Protein AF-L9YYB8-F1 (afdb_monomer_lite)

InterPro domains:
  IPR058289 Protein of unknown function DUF7983 [PF25943] (2-192)

Sequence (193 aa):
PDGLDVYSDALLLIDALERHDVTDLPELETATLVNLYTLLSDVQRDANDFRQEVADVLLSRLHHDRPVAGQYGSVQRTSRRNRSLKDDEEVLSMLEAEGIDRERVMSVDRQKVDEALEVTTLTESDVYEINESEYVRKAEVDDDVKESRLQGLKDRLAASEETEAEELQQEIEALEERIDDLTSFRAGTEVQY

Organism: NCBI:txid1227495

Foldseek 3Di:
DVPQQLVVLVVVLVVLPVVDDPVDVVVDDPVSVVSNVVSVVSNVVSVVVVVVVVWVVVVVVADDQDWDDDQFATKGKDKDKDKDWDDPVQLLVVLVVQPRDVVQCVDVDVVSSVVSVVVGPDDSVSTIDIDMDMTMDGDTGDVVSVVVVVVVVVVVVVVVVVVVVVVVVVVVVVVVVVVCVVVVVVVVPPDDD

pLDDT: mean 87.06, std 11.53, range [42.53, 98.25]

Radius of gyration: 33.61 Å; chains: 1; bounding box: 57×40×117 Å

Secondary structure (DSSP, 8-state):
-TT-HHHHHHHHHHHHHHHS-TT-GGGS-HHHHHHHHHHHHHHHHHHHHHHHHHHHHHHHH--SSS-EEETTEEEEEEEEEEEEE--HHHHHHHHHHTT--GGGGSS--HHHHHHHHTTSS--HHHHEEEEEEEEEEEEEE-HHHHHHHHHHHHHHHHHHHHHHHHHHHHHHHHHHHHHHHHHHHHHTT----

Structure (mmCIF, N/CA/C/O backbone):
data_AF-L9YYB8-F1
#
_entry.id   AF-L9YYB8-F1
#
loop_
_atom_site.group_PDB
_atom_site.id
_atom_site.type_symbol
_atom_site.label_atom_id
_atom_site.label_alt_id
_atom_site.label_comp_id
_atom_site.label_asym_id
_atom_site.label_entity_id
_atom_site.label_seq_id
_atom_site.pdbx_PDB_ins_code
_atom_site.Cartn_x
_atom_site.Cartn_y
_atom_site.Cartn_z
_atom_site.occupancy
_atom_site.B_iso_or_equiv
_atom_site.auth_seq_id
_atom_site.auth_comp_id
_atom_site.auth_asym_id
_atom_site.auth_atom_id
_atom_site.pdbx_PDB_model_num
ATOM 1 N N . PRO A 1 1 ? -7.810 -4.745 -17.541 1.00 62.41 1 PRO A N 1
ATOM 2 C CA . PRO A 1 1 ? -7.059 -4.021 -16.488 1.00 62.41 1 PRO A CA 1
ATOM 3 C C . PRO A 1 1 ? -6.944 -2.518 -16.770 1.00 62.41 1 PRO A C 1
ATOM 5 O O . PRO A 1 1 ? -6.865 -1.764 -15.820 1.00 62.41 1 PRO A O 1
ATOM 8 N N . ASP A 1 2 ? -7.038 -2.097 -18.034 1.00 62.00 2 ASP A N 1
ATOM 9 C CA . ASP A 1 2 ? -6.860 -0.711 -18.514 1.00 62.00 2 ASP A CA 1
ATOM 10 C C . ASP A 1 2 ? -7.814 0.347 -17.922 1.00 62.00 2 ASP A C 1
ATOM 12 O O . ASP A 1 2 ? -7.665 1.530 -18.198 1.00 62.00 2 ASP A O 1
ATOM 16 N N . GLY A 1 3 ? -8.807 -0.063 -17.127 1.00 80.06 3 GLY A N 1
ATOM 17 C CA . GLY A 1 3 ? -9.691 0.839 -16.380 1.00 80.06 3 GLY A CA 1
ATOM 18 C C . GLY A 1 3 ? -9.403 0.894 -14.878 1.00 80.06 3 GLY A C 1
ATOM 19 O O . GLY A 1 3 ? -10.246 1.380 -14.136 1.00 80.06 3 GLY A O 1
ATOM 20 N N . LEU A 1 4 ? -8.291 0.310 -14.423 1.00 90.62 4 LEU A N 1
ATOM 21 C CA . LEU A 1 4 ? -7.864 0.323 -13.029 1.00 90.62 4 LEU A CA 1
ATOM 22 C C . LEU A 1 4 ? -6.645 1.239 -12.905 1.00 90.62 4 LEU A C 1
ATOM 24 O O . LEU A 1 4 ? -5.581 0.897 -13.418 1.00 90.62 4 LEU A O 1
ATOM 28 N N . ASP A 1 5 ? -6.794 2.358 -12.204 1.00 92.69 5 ASP A N 1
ATOM 29 C CA . ASP A 1 5 ? -5.771 3.412 -12.154 1.00 92.69 5 ASP A CA 1
ATOM 30 C C . ASP A 1 5 ? -4.423 2.885 -11.619 1.00 92.69 5 ASP A C 1
ATOM 32 O O . ASP A 1 5 ? -3.398 3.021 -12.288 1.00 92.69 5 ASP A O 1
ATOM 36 N N . VAL A 1 6 ? -4.441 2.072 -10.547 1.00 95.94 6 VAL A N 1
ATOM 37 C CA . VAL A 1 6 ? -3.224 1.426 -10.008 1.00 95.94 6 VAL A CA 1
ATOM 38 C C . VAL A 1 6 ? -2.482 0.555 -11.031 1.00 95.94 6 VAL A C 1
ATOM 40 O O . VAL A 1 6 ? -1.272 0.379 -10.918 1.00 95.94 6 VAL A O 1
ATOM 43 N N . TYR A 1 7 ? -3.167 -0.015 -12.029 1.00 95.75 7 TYR A N 1
ATOM 44 C CA . TYR A 1 7 ? -2.497 -0.789 -13.077 1.00 95.75 7 TYR A CA 1
ATOM 45 C C . TYR A 1 7 ? -1.718 0.125 -14.025 1.00 95.75 7 TYR A C 1
ATOM 47 O O . TYR A 1 7 ? -0.541 -0.124 -14.280 1.00 95.75 7 TYR A O 1
ATOM 55 N N . SER A 1 8 ? -2.365 1.180 -14.517 1.00 95.50 8 SER A N 1
ATOM 56 C CA . SER A 1 8 ? -1.759 2.152 -15.429 1.00 95.50 8 SER A CA 1
ATOM 57 C C . SER A 1 8 ? -0.582 2.875 -14.772 1.00 95.50 8 SER A C 1
ATOM 59 O O . SER A 1 8 ? 0.502 2.940 -15.353 1.00 95.50 8 SER A O 1
ATOM 61 N N . ASP A 1 9 ? -0.753 3.326 -13.532 1.00 96.06 9 ASP A N 1
ATOM 62 C CA . ASP A 1 9 ? 0.287 4.066 -12.815 1.00 96.06 9 ASP A CA 1
ATOM 63 C C . ASP A 1 9 ? 1.458 3.170 -12.410 1.00 96.06 9 ASP A C 1
ATOM 65 O O . ASP A 1 9 ? 2.613 3.594 -12.459 1.00 96.06 9 ASP A O 1
ATOM 69 N N . ALA A 1 10 ? 1.200 1.895 -12.090 1.00 96.62 10 ALA A N 1
ATOM 70 C CA . ALA A 1 10 ? 2.271 0.935 -11.846 1.00 96.62 10 ALA A CA 1
ATOM 71 C C . ALA A 1 10 ? 3.113 0.686 -13.105 1.00 96.62 10 ALA A C 1
ATOM 73 O O . ALA A 1 10 ? 4.332 0.572 -12.991 1.00 96.62 10 ALA A O 1
ATOM 74 N N . LEU A 1 11 ? 2.499 0.627 -14.293 1.00 95.56 11 LEU A N 1
ATOM 75 C CA . LEU A 1 11 ? 3.240 0.498 -15.552 1.00 95.56 11 LEU A CA 1
ATOM 76 C C . LEU A 1 11 ? 4.118 1.724 -15.817 1.00 95.56 11 LEU A C 1
ATOM 78 O O . LEU A 1 11 ? 5.287 1.560 -16.149 1.00 95.56 11 LEU A O 1
ATOM 82 N N . LEU A 1 12 ? 3.590 2.935 -15.613 1.00 95.62 12 LEU A N 1
ATOM 83 C CA . LEU A 1 12 ? 4.367 4.172 -15.750 1.00 95.62 12 LEU A CA 1
ATOM 84 C C . LEU A 1 12 ? 5.521 4.243 -14.743 1.00 95.62 12 LEU A C 1
ATOM 86 O O . LEU A 1 12 ? 6.614 4.693 -15.084 1.00 95.62 12 LEU A O 1
ATOM 90 N N . LEU A 1 13 ? 5.304 3.777 -13.510 1.00 96.88 13 LEU A N 1
ATOM 91 C CA . LEU A 1 13 ? 6.361 3.698 -12.508 1.00 96.88 13 LEU A CA 1
ATOM 92 C C . LEU A 1 13 ? 7.446 2.694 -12.911 1.00 96.88 13 LEU A C 1
ATOM 94 O O . LEU A 1 13 ? 8.621 3.036 -12.835 1.00 96.88 13 LEU A O 1
ATOM 98 N N . ILE A 1 14 ? 7.080 1.484 -13.345 1.00 94.81 14 ILE A N 1
ATOM 99 C CA . ILE A 1 14 ? 8.042 0.473 -13.823 1.00 94.81 14 ILE A CA 1
ATOM 100 C C . ILE A 1 14 ? 8.889 1.053 -14.961 1.00 94.81 14 ILE A C 1
ATOM 102 O O . ILE A 1 14 ? 10.113 1.039 -14.889 1.00 94.81 14 ILE A O 1
ATOM 106 N N . ASP A 1 15 ? 8.231 1.661 -15.941 1.00 94.94 15 ASP A N 1
ATOM 107 C CA . ASP A 1 15 ? 8.849 2.305 -17.097 1.00 94.94 15 ASP A CA 1
ATOM 108 C C . ASP A 1 15 ? 9.800 3.460 -16.707 1.00 94.94 15 ASP A C 1
ATOM 110 O O . ASP A 1 15 ? 10.858 3.654 -17.310 1.00 94.94 15 ASP A O 1
ATOM 114 N N . ALA A 1 16 ? 9.478 4.227 -15.662 1.00 94.31 16 ALA A N 1
ATOM 115 C CA . ALA A 1 16 ? 10.380 5.242 -15.117 1.00 94.31 16 ALA A CA 1
ATOM 116 C C . ALA A 1 16 ? 11.583 4.627 -14.375 1.00 94.31 16 ALA A C 1
ATOM 118 O O . ALA A 1 16 ? 12.700 5.133 -14.495 1.00 94.31 16 ALA A O 1
ATOM 119 N N . LEU A 1 17 ? 11.372 3.540 -13.627 1.00 94.69 17 LEU A N 1
ATOM 120 C CA . LEU A 1 17 ? 12.422 2.831 -12.886 1.00 94.69 17 LEU A CA 1
ATOM 121 C C . LEU A 1 17 ? 13.411 2.110 -13.814 1.00 94.69 17 LEU A C 1
ATOM 123 O O . LEU A 1 17 ? 14.579 1.987 -13.467 1.00 94.69 17 LEU A O 1
ATOM 127 N N . GLU A 1 18 ? 12.976 1.664 -14.991 1.00 90.94 18 GLU A N 1
ATOM 128 C CA . GLU A 1 18 ? 13.848 1.025 -15.987 1.00 90.94 18 GLU A CA 1
ATOM 129 C C . GLU A 1 18 ? 14.759 2.024 -16.717 1.00 90.94 18 GLU A C 1
ATOM 131 O O . GLU A 1 18 ? 15.849 1.665 -17.162 1.00 90.94 18 GLU A O 1
ATOM 136 N N . ARG A 1 19 ? 14.351 3.296 -16.823 1.00 91.19 19 ARG A N 1
ATOM 137 C CA . ARG A 1 19 ? 15.128 4.340 -17.519 1.00 91.19 19 ARG A CA 1
ATOM 138 C C . ARG A 1 19 ? 16.134 5.078 -16.645 1.00 91.19 19 ARG A C 1
ATOM 140 O O . ARG A 1 19 ? 16.965 5.818 -17.177 1.00 91.19 19 ARG A O 1
ATOM 147 N N . HIS A 1 20 ? 16.048 4.931 -15.329 1.00 89.44 20 HIS A N 1
ATOM 148 C CA . HIS A 1 20 ? 16.858 5.692 -14.387 1.00 89.44 20 HIS A CA 1
ATOM 149 C C . HIS A 1 20 ? 17.531 4.764 -13.383 1.00 89.44 20 HIS A C 1
ATOM 151 O O . HIS A 1 20 ? 16.881 3.906 -12.793 1.00 89.44 20 HIS A O 1
ATOM 157 N N . ASP A 1 21 ? 18.825 4.973 -13.134 1.00 85.94 21 ASP A N 1
ATOM 158 C CA . ASP A 1 21 ? 19.504 4.280 -12.042 1.00 85.94 21 ASP A CA 1
ATOM 159 C C . ASP A 1 21 ? 19.061 4.875 -10.700 1.00 85.94 21 ASP A C 1
ATOM 161 O O . ASP A 1 21 ? 19.572 5.886 -10.224 1.00 85.94 21 ASP A O 1
ATOM 165 N N . VAL A 1 22 ? 18.054 4.252 -10.098 1.00 89.44 22 VAL A N 1
ATOM 166 C CA . VAL A 1 22 ? 17.489 4.670 -8.811 1.00 89.44 22 VAL A CA 1
ATOM 167 C C . VAL A 1 22 ? 18.264 4.137 -7.606 1.00 89.44 22 VAL A C 1
ATOM 169 O O . VAL A 1 22 ? 17.824 4.324 -6.469 1.00 89.44 22 VAL A O 1
ATOM 172 N N . THR A 1 23 ? 19.401 3.465 -7.822 1.00 88.88 23 THR A N 1
ATOM 173 C CA . THR A 1 23 ? 20.234 2.964 -6.721 1.00 88.88 23 THR A CA 1
ATOM 174 C C . THR A 1 23 ? 21.048 4.070 -6.039 1.00 88.88 23 THR A C 1
ATOM 176 O O . THR A 1 23 ? 21.413 3.899 -4.874 1.00 88.88 23 THR A O 1
ATOM 179 N N . ASP A 1 24 ? 21.222 5.231 -6.690 1.00 90.38 24 ASP A N 1
ATOM 180 C CA . ASP A 1 24 ? 21.866 6.432 -6.136 1.00 90.38 24 ASP A CA 1
ATOM 181 C C . ASP A 1 24 ? 21.016 7.706 -6.352 1.00 90.38 24 ASP A C 1
ATOM 183 O O . ASP A 1 24 ? 21.257 8.532 -7.233 1.00 90.38 24 ASP A O 1
ATOM 187 N N . LEU A 1 25 ? 19.963 7.871 -5.537 1.00 93.44 25 LEU A N 1
ATOM 188 C CA . LEU A 1 25 ? 19.018 8.998 -5.648 1.00 93.44 25 LEU A CA 1
ATOM 189 C C . LEU A 1 25 ? 19.670 10.400 -5.614 1.00 93.44 25 LEU A C 1
ATOM 191 O O . LEU A 1 25 ? 19.201 11.266 -6.353 1.00 93.44 25 LEU A O 1
ATOM 195 N N . PRO A 1 26 ? 20.695 10.681 -4.780 1.00 94.38 26 PRO A N 1
ATOM 196 C CA . PRO A 1 26 ? 21.388 11.972 -4.780 1.00 94.38 26 PRO A CA 1
ATOM 197 C C . PRO A 1 26 ? 22.007 12.401 -6.116 1.00 94.38 26 PRO A C 1
ATOM 199 O O . PRO A 1 26 ? 22.175 13.604 -6.322 1.00 94.38 26 PRO A O 1
ATOM 202 N N . GLU A 1 27 ? 22.366 11.461 -6.994 1.00 94.25 27 GLU A N 1
ATOM 203 C CA . GLU A 1 27 ? 22.964 11.766 -8.301 1.00 94.25 27 GLU A CA 1
ATOM 204 C C . GLU A 1 27 ? 21.918 12.094 -9.378 1.00 94.25 27 GLU A C 1
ATOM 206 O O . GLU A 1 27 ? 22.256 12.632 -10.435 1.00 94.25 27 GLU A O 1
A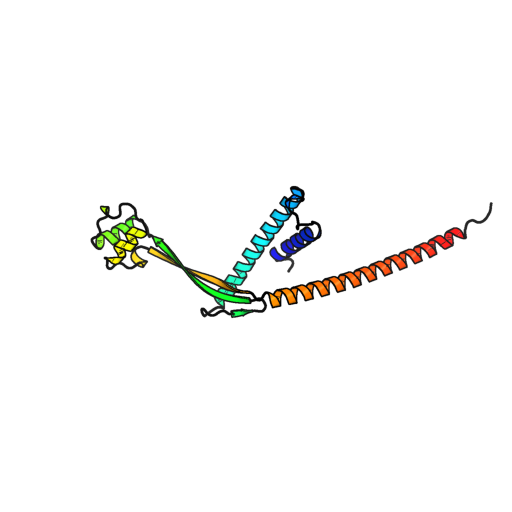TOM 211 N N . LEU A 1 28 ? 20.637 11.823 -9.111 1.00 95.62 28 LEU A N 1
ATOM 212 C CA . LEU A 1 28 ? 19.554 12.092 -10.049 1.00 95.62 28 LEU A CA 1
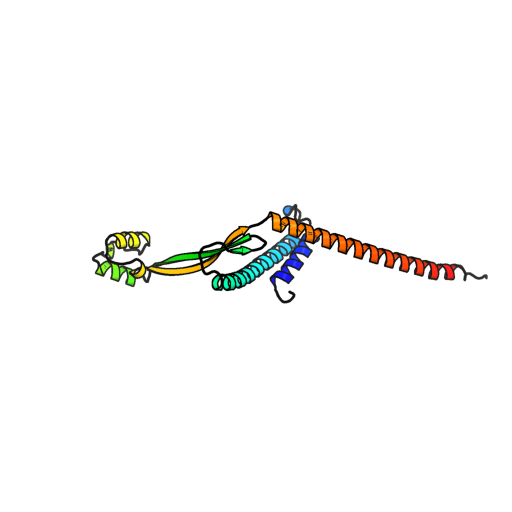ATOM 213 C C . LEU A 1 28 ? 19.222 13.584 -10.135 1.00 95.62 28 LEU A C 1
ATOM 215 O O . LEU A 1 28 ? 19.203 14.321 -9.147 1.00 95.62 28 LEU A O 1
ATOM 219 N N . GLU A 1 29 ? 18.864 14.025 -11.340 1.00 95.88 29 GLU A N 1
ATOM 220 C CA . GLU A 1 29 ? 18.351 15.374 -11.551 1.00 95.88 29 GLU A CA 1
ATOM 221 C C . GLU A 1 29 ? 17.047 15.598 -10.772 1.00 95.88 29 GLU A C 1
ATOM 223 O O . GLU A 1 29 ? 16.181 14.723 -10.691 1.00 95.88 29 GLU A O 1
ATOM 228 N N . THR A 1 30 ? 16.847 16.819 -10.265 1.00 97.44 30 THR A N 1
ATOM 229 C CA . THR A 1 30 ? 15.622 17.190 -9.539 1.00 97.44 30 THR A CA 1
ATOM 230 C C . THR A 1 30 ? 14.354 16.888 -10.338 1.00 97.44 30 THR A C 1
ATOM 232 O O . THR A 1 30 ? 13.358 16.472 -9.756 1.00 97.44 30 THR A O 1
ATOM 235 N N . ALA A 1 31 ? 14.374 17.070 -11.663 1.00 96.62 31 ALA A N 1
ATOM 236 C CA . ALA A 1 31 ? 13.233 16.751 -12.521 1.00 96.62 31 ALA A CA 1
ATOM 237 C C . ALA A 1 31 ? 12.884 15.253 -12.474 1.00 96.62 31 ALA A C 1
ATOM 239 O O . ALA A 1 31 ? 11.716 14.899 -12.327 1.00 96.62 31 ALA A O 1
ATOM 240 N N . THR A 1 32 ? 13.894 14.381 -12.510 1.00 96.25 32 THR A N 1
ATOM 241 C CA . THR A 1 32 ? 13.728 12.931 -12.359 1.00 96.25 32 THR A CA 1
ATOM 242 C C . THR A 1 32 ? 13.167 12.579 -10.986 1.00 96.25 32 THR A C 1
ATOM 244 O O . THR A 1 32 ? 12.211 11.815 -10.893 1.00 96.25 32 THR A O 1
ATOM 247 N N . LEU A 1 33 ? 13.695 13.185 -9.918 1.00 96.88 33 LEU A N 1
ATOM 248 C CA . LEU A 1 33 ? 13.196 12.967 -8.556 1.00 96.88 33 LEU A CA 1
ATOM 249 C C . LEU A 1 33 ? 11.734 13.402 -8.389 1.00 96.88 33 LEU A C 1
ATOM 251 O O . LEU A 1 33 ? 10.964 12.705 -7.733 1.00 96.88 33 LEU A O 1
ATOM 255 N N . VAL A 1 34 ? 11.338 14.524 -8.998 1.00 97.62 34 VAL A N 1
ATOM 256 C CA . VAL A 1 34 ? 9.941 14.987 -9.009 1.00 97.62 34 VAL A CA 1
ATOM 257 C C . VAL A 1 34 ? 9.046 13.976 -9.722 1.00 97.62 34 VAL A C 1
ATOM 259 O O . VAL A 1 34 ? 8.023 13.591 -9.164 1.00 97.62 34 VAL A O 1
ATOM 262 N N . ASN A 1 35 ? 9.450 13.497 -10.902 1.00 96.44 35 ASN A N 1
ATOM 263 C CA . ASN A 1 35 ? 8.681 12.503 -11.653 1.00 96.44 35 ASN A CA 1
ATOM 264 C C . ASN A 1 35 ? 8.506 11.203 -10.856 1.00 96.44 35 ASN A C 1
ATOM 266 O O . ASN A 1 35 ? 7.388 10.709 -10.723 1.00 96.44 35 ASN A O 1
ATOM 270 N N . LEU A 1 36 ? 9.594 10.682 -10.278 1.00 96.88 36 LEU A N 1
ATOM 271 C CA . LEU A 1 36 ? 9.556 9.478 -9.445 1.00 96.88 36 LEU A CA 1
ATOM 272 C C . LEU A 1 36 ? 8.649 9.672 -8.228 1.00 96.88 36 LEU A C 1
ATOM 274 O O . LEU A 1 36 ? 7.840 8.801 -7.926 1.00 96.88 36 LEU A O 1
ATOM 278 N N . TYR A 1 37 ? 8.746 10.815 -7.545 1.00 96.62 37 TYR A N 1
ATOM 279 C CA . TYR A 1 37 ? 7.899 11.118 -6.394 1.00 96.62 37 TYR A CA 1
ATOM 280 C C . TYR A 1 37 ? 6.411 11.146 -6.761 1.00 96.62 37 TYR A C 1
ATOM 282 O O . TYR A 1 37 ? 5.601 10.554 -6.049 1.00 96.62 37 TYR A O 1
ATOM 290 N N . THR A 1 38 ? 6.053 11.802 -7.868 1.00 97.81 38 THR A N 1
ATOM 291 C CA . THR A 1 38 ? 4.668 11.862 -8.348 1.00 97.81 38 THR A CA 1
ATOM 292 C C . THR A 1 38 ? 4.130 10.466 -8.649 1.00 97.81 38 THR A C 1
ATOM 294 O O . THR A 1 38 ? 3.124 10.077 -8.064 1.00 97.81 38 THR A O 1
ATOM 297 N N . LEU A 1 39 ? 4.849 9.669 -9.447 1.00 97.62 39 LEU A N 1
ATOM 298 C CA . LEU A 1 39 ? 4.420 8.311 -9.804 1.00 97.62 39 LEU A CA 1
ATOM 299 C C . LEU A 1 39 ? 4.311 7.390 -8.579 1.00 97.62 39 LEU A C 1
ATOM 301 O O . LEU A 1 39 ? 3.365 6.618 -8.460 1.00 97.62 39 LEU A O 1
ATOM 305 N N . LEU A 1 40 ? 5.248 7.485 -7.629 1.00 97.12 40 LEU A N 1
ATOM 306 C CA . LEU A 1 40 ? 5.178 6.733 -6.372 1.00 97.12 40 LEU A CA 1
ATOM 307 C C . LEU A 1 40 ? 3.962 7.131 -5.528 1.00 97.12 40 LEU A C 1
ATOM 309 O O . LEU A 1 40 ? 3.345 6.267 -4.903 1.00 97.12 40 LEU A O 1
ATOM 313 N N . SER A 1 41 ? 3.634 8.424 -5.489 1.00 97.38 41 SER A N 1
ATOM 314 C CA . SER A 1 41 ? 2.469 8.942 -4.771 1.00 97.38 41 SER A CA 1
ATOM 315 C C . SER A 1 41 ? 1.166 8.434 -5.388 1.00 97.38 41 SER A C 1
ATOM 317 O O . SER A 1 41 ? 0.284 7.997 -4.647 1.00 97.38 41 SER A O 1
ATOM 319 N N . ASP A 1 42 ? 1.058 8.452 -6.715 1.00 97.44 42 ASP A N 1
ATOM 320 C CA . ASP A 1 42 ? -0.135 7.997 -7.433 1.00 97.44 42 ASP A CA 1
ATOM 321 C C . ASP A 1 42 ? -0.331 6.483 -7.258 1.00 97.44 42 ASP A C 1
ATOM 323 O O . ASP A 1 42 ? -1.356 6.047 -6.731 1.00 97.44 42 ASP A O 1
ATOM 327 N N . VAL A 1 43 ? 0.719 5.678 -7.485 1.00 98.25 43 VAL A N 1
ATOM 328 C CA . VAL A 1 43 ? 0.685 4.227 -7.220 1.00 98.25 43 VAL A CA 1
ATOM 329 C C . VAL A 1 43 ? 0.330 3.927 -5.763 1.00 98.25 43 VAL A C 1
ATOM 331 O O . VAL A 1 43 ? -0.455 3.016 -5.498 1.00 98.25 43 VAL A O 1
ATOM 334 N N . GLN A 1 44 ? 0.888 4.665 -4.795 1.00 97.38 44 GLN A N 1
ATOM 335 C CA . GLN A 1 44 ? 0.560 4.469 -3.380 1.00 97.38 44 GLN A CA 1
ATOM 336 C C . GLN A 1 44 ? -0.922 4.727 -3.108 1.00 97.38 44 GLN A C 1
ATOM 338 O O . GLN A 1 44 ? -1.559 3.937 -2.401 1.00 97.38 44 GLN A O 1
ATOM 343 N N . ARG A 1 45 ? -1.448 5.843 -3.616 1.00 97.06 45 ARG A N 1
ATOM 344 C CA . ARG A 1 45 ? -2.836 6.243 -3.417 1.00 97.06 45 ARG A CA 1
ATOM 345 C C . ARG A 1 45 ? -3.781 5.224 -4.038 1.00 97.06 45 ARG A C 1
ATOM 347 O O . ARG A 1 45 ? -4.621 4.681 -3.325 1.00 97.06 45 ARG A O 1
ATOM 354 N N . ASP A 1 46 ? -3.579 4.888 -5.301 1.00 96.38 46 ASP A N 1
ATOM 355 C CA . ASP A 1 46 ? -4.505 4.040 -6.044 1.00 96.38 46 ASP A CA 1
ATOM 356 C C . ASP A 1 46 ? -4.429 2.583 -5.585 1.00 96.38 46 ASP A C 1
ATOM 358 O O . ASP A 1 46 ? -5.450 1.901 -5.464 1.00 96.38 46 ASP A O 1
ATOM 362 N N . ALA A 1 47 ? -3.236 2.105 -5.211 1.00 96.69 47 ALA A N 1
ATOM 363 C CA . ALA A 1 47 ? -3.100 0.813 -4.547 1.00 96.69 47 ALA A CA 1
ATOM 364 C C . ALA A 1 47 ? -3.824 0.797 -3.199 1.00 96.69 47 ALA A C 1
ATOM 366 O O . ALA A 1 47 ? -4.415 -0.220 -2.832 1.00 96.69 47 ALA A O 1
ATOM 367 N N . ASN A 1 48 ? -3.782 1.893 -2.438 1.00 95.69 48 ASN A N 1
ATOM 368 C CA . ASN A 1 48 ? -4.484 1.985 -1.167 1.00 95.69 48 ASN A CA 1
ATOM 369 C C . ASN A 1 48 ? -6.008 2.067 -1.341 1.00 95.69 48 ASN A C 1
ATOM 371 O O . ASN A 1 48 ? -6.726 1.459 -0.545 1.00 95.69 48 ASN A O 1
ATOM 375 N N . ASP A 1 49 ? -6.498 2.774 -2.354 1.00 95.50 49 ASP A N 1
ATOM 376 C CA . ASP A 1 49 ? -7.925 2.875 -2.669 1.00 95.50 49 ASP A CA 1
ATOM 377 C C . ASP A 1 49 ? -8.461 1.508 -3.117 1.00 95.50 49 ASP A C 1
ATOM 379 O O . ASP A 1 49 ? -9.374 0.964 -2.491 1.00 95.50 49 ASP A O 1
ATOM 383 N N . PHE A 1 50 ? -7.785 0.843 -4.059 1.00 96.62 50 PHE A N 1
ATOM 384 C CA . PHE A 1 50 ? -8.162 -0.510 -4.474 1.00 96.62 50 PHE A CA 1
ATOM 385 C C . PHE A 1 50 ? -8.039 -1.540 -3.334 1.00 96.62 50 PHE A C 1
ATOM 387 O O . PHE A 1 50 ? -8.883 -2.424 -3.173 1.00 96.62 50 PHE A O 1
ATOM 394 N N . ARG A 1 51 ? -7.017 -1.421 -2.472 1.00 96.25 51 ARG A N 1
ATOM 395 C CA . ARG A 1 51 ? -6.875 -2.269 -1.275 1.00 96.25 51 ARG A CA 1
ATOM 396 C C . ARG A 1 51 ? -8.052 -2.098 -0.312 1.00 96.25 51 ARG A C 1
ATOM 398 O O . ARG A 1 51 ? -8.422 -3.080 0.333 1.00 96.25 51 ARG A O 1
ATOM 405 N N . GLN A 1 52 ? -8.607 -0.893 -0.174 1.00 95.25 52 GLN A N 1
ATOM 406 C CA . GLN A 1 52 ? -9.787 -0.648 0.661 1.00 95.25 52 GLN A CA 1
ATOM 407 C C . GLN A 1 52 ? -11.026 -1.329 0.078 1.00 95.25 52 GLN A C 1
ATOM 409 O O . GLN A 1 52 ? -11.682 -2.066 0.805 1.00 95.25 52 GLN A O 1
ATOM 414 N N . GLU A 1 53 ? -11.270 -1.218 -1.230 1.00 96.06 53 GLU A N 1
ATOM 415 C CA . GLU A 1 53 ? -12.378 -1.931 -1.888 1.00 96.06 53 GLU A CA 1
ATOM 416 C C . GLU A 1 53 ? -12.280 -3.454 -1.689 1.00 96.06 53 GLU A C 1
ATOM 418 O O . GLU A 1 53 ? -13.256 -4.130 -1.349 1.00 96.06 53 GLU A O 1
ATOM 423 N N . VAL A 1 54 ? -11.072 -4.013 -1.836 1.00 96.31 54 VAL A N 1
ATOM 424 C CA . VAL A 1 54 ? -10.812 -5.433 -1.553 1.00 96.31 54 VAL A CA 1
ATOM 425 C C . VAL A 1 54 ? -11.064 -5.758 -0.078 1.00 96.31 54 VAL A C 1
ATOM 427 O O . VAL A 1 54 ? -11.640 -6.807 0.228 1.00 96.31 54 VAL A O 1
ATOM 430 N N . ALA A 1 55 ? -10.647 -4.887 0.845 1.00 94.69 55 ALA A N 1
ATOM 431 C CA . ALA A 1 55 ? -10.866 -5.070 2.277 1.00 94.69 55 ALA A CA 1
ATOM 432 C C . ALA A 1 55 ? -12.359 -5.062 2.635 1.00 94.69 55 ALA A C 1
ATOM 434 O O . ALA A 1 55 ? -12.783 -5.928 3.398 1.00 94.69 55 ALA A O 1
ATOM 435 N N . ASP A 1 56 ? -13.163 -4.180 2.047 1.00 94.38 56 ASP A N 1
ATOM 436 C CA . ASP A 1 56 ? -14.611 -4.120 2.275 1.00 94.38 56 ASP A CA 1
ATOM 437 C C . ASP A 1 56 ? -15.296 -5.425 1.851 1.00 94.38 56 ASP A C 1
ATOM 439 O O . ASP A 1 56 ? -16.093 -6.015 2.591 1.00 94.38 56 ASP A O 1
ATOM 443 N N . VAL A 1 57 ? -14.907 -5.959 0.689 1.00 96.31 57 VAL A N 1
ATOM 444 C CA . VAL A 1 57 ? -15.383 -7.269 0.231 1.00 96.31 57 VAL A CA 1
ATOM 445 C C . VAL A 1 57 ? -14.916 -8.383 1.171 1.00 96.31 57 VAL A C 1
ATOM 447 O O . VAL A 1 57 ? -15.702 -9.275 1.497 1.00 96.31 57 VAL A O 1
ATOM 450 N N . LEU A 1 58 ? -13.667 -8.363 1.640 1.00 94.81 58 LEU A N 1
ATOM 451 C CA . LEU A 1 58 ? -13.160 -9.362 2.584 1.00 94.81 58 LEU A CA 1
ATOM 452 C C . LEU A 1 58 ? -13.880 -9.298 3.935 1.00 94.81 58 LEU A C 1
ATOM 454 O O . LEU A 1 58 ? -14.221 -10.351 4.467 1.00 94.81 58 LEU A O 1
ATOM 458 N N . LEU A 1 59 ? -14.178 -8.111 4.466 1.00 92.12 59 LEU A N 1
ATOM 459 C CA . LEU A 1 59 ? -14.937 -7.947 5.711 1.00 92.12 59 LEU A CA 1
ATOM 460 C C . LEU A 1 59 ? -16.308 -8.622 5.638 1.00 92.12 59 LEU A C 1
ATOM 462 O O . LEU A 1 59 ? -16.716 -9.276 6.597 1.00 92.12 59 LEU A O 1
ATOM 466 N N . SER A 1 60 ? -16.976 -8.551 4.482 1.00 90.00 60 SER A N 1
ATOM 467 C CA . SER A 1 60 ? -18.255 -9.244 4.266 1.00 90.00 60 SER A CA 1
ATOM 468 C C . SER A 1 60 ? -18.139 -10.778 4.260 1.00 90.00 60 SER A C 1
ATOM 470 O O . SER A 1 60 ? -19.125 -11.471 4.511 1.00 90.00 60 SER A O 1
ATOM 472 N N . ARG A 1 61 ? -16.942 -11.321 3.992 1.00 92.50 61 ARG A N 1
ATOM 473 C CA . ARG A 1 61 ? -16.670 -12.766 3.859 1.00 92.50 61 ARG A CA 1
ATOM 474 C C . ARG A 1 61 ? -16.000 -13.381 5.088 1.00 92.50 61 ARG A C 1
ATOM 476 O O . ARG A 1 61 ? -16.100 -14.585 5.312 1.00 92.50 61 ARG A O 1
ATOM 483 N N . LEU A 1 62 ? -15.266 -12.586 5.861 1.00 89.12 62 LEU A N 1
ATOM 484 C CA . LEU A 1 62 ? -14.569 -13.040 7.058 1.00 89.12 62 LEU A CA 1
ATOM 485 C C . LEU A 1 62 ? -15.541 -13.026 8.243 1.00 89.12 62 LEU A C 1
ATOM 487 O O . LEU A 1 62 ? -15.938 -11.969 8.728 1.00 89.12 62 LEU A O 1
ATOM 491 N N . HIS A 1 63 ? -15.923 -14.215 8.711 1.00 78.31 63 HIS A N 1
ATOM 492 C CA . HIS A 1 63 ? -16.920 -14.386 9.780 1.00 78.31 63 HIS A CA 1
ATOM 493 C C . HIS A 1 63 ? -16.326 -14.746 11.152 1.00 78.31 63 HIS A C 1
ATOM 495 O O . HIS A 1 63 ? -17.059 -14.803 12.131 1.00 78.31 63 HIS A O 1
ATOM 501 N N . HIS A 1 64 ? -15.023 -15.031 11.227 1.00 76.62 64 HIS A N 1
ATOM 502 C CA . HIS A 1 64 ? -14.347 -15.463 12.452 1.00 76.62 64 HIS A CA 1
ATOM 503 C C . HIS A 1 64 ? -13.002 -14.742 12.569 1.00 76.62 64 HIS A C 1
ATOM 505 O O . HIS A 1 64 ? -12.379 -14.448 11.548 1.00 76.62 64 HIS A O 1
ATOM 511 N N . ASP A 1 65 ? -12.497 -14.571 13.789 1.00 76.06 65 ASP A N 1
ATOM 512 C CA . ASP A 1 65 ? -11.188 -13.951 14.067 1.00 76.06 65 ASP A CA 1
ATOM 513 C C . ASP A 1 65 ? -9.993 -14.873 13.747 1.00 76.06 65 ASP A C 1
ATOM 515 O O . ASP A 1 65 ? -8.931 -14.786 14.362 1.00 76.06 65 ASP A O 1
ATOM 519 N N . ARG A 1 66 ? -10.160 -15.813 12.808 1.00 83.19 66 ARG A N 1
ATOM 520 C CA . ARG A 1 66 ? -9.091 -16.709 12.352 1.00 83.19 66 ARG A CA 1
ATOM 521 C C . ARG A 1 66 ? -8.506 -16.204 11.030 1.00 83.19 66 ARG A C 1
ATOM 523 O O . ARG A 1 66 ? -9.282 -15.797 10.163 1.00 83.19 66 ARG A O 1
ATOM 530 N N . PRO A 1 67 ? -7.177 -16.284 10.834 1.00 89.69 67 PRO A N 1
ATOM 531 C CA . PRO A 1 67 ? -6.563 -15.988 9.547 1.00 89.69 67 PRO A CA 1
ATOM 532 C C . PRO A 1 67 ? -7.106 -16.873 8.424 1.00 89.69 67 PRO A C 1
ATOM 534 O O . PRO A 1 67 ? -7.248 -18.087 8.580 1.00 89.69 67 PRO A O 1
ATOM 537 N N . VAL A 1 68 ? -7.363 -16.257 7.274 1.00 93.25 68 VAL A N 1
ATOM 538 C CA . VAL A 1 68 ? -7.662 -16.923 6.008 1.00 93.25 68 VAL A CA 1
ATOM 539 C C . VAL A 1 68 ? -6.463 -16.744 5.088 1.00 93.25 68 VAL A C 1
ATOM 541 O O . VAL A 1 68 ? -6.042 -15.619 4.811 1.00 93.25 68 VAL A O 1
ATOM 544 N N . ALA A 1 69 ? -5.902 -17.866 4.645 1.00 92.56 69 ALA A N 1
ATOM 545 C CA . ALA A 1 69 ? -4.743 -17.899 3.767 1.00 92.56 69 ALA A CA 1
ATOM 546 C C . ALA A 1 69 ? -5.139 -17.725 2.293 1.00 92.56 69 ALA A C 1
ATOM 548 O O . ALA A 1 69 ? -6.167 -18.229 1.837 1.00 92.56 69 ALA A O 1
ATOM 549 N N . GLY A 1 70 ? -4.281 -17.035 1.554 1.00 92.81 70 GLY A N 1
ATOM 550 C CA . GLY A 1 70 ? -4.232 -16.993 0.101 1.00 92.81 70 GLY A CA 1
ATOM 551 C C . GLY A 1 70 ? -2.817 -17.305 -0.382 1.00 92.81 70 GLY A C 1
ATOM 552 O O . GLY A 1 70 ? -1.950 -17.683 0.399 1.00 92.81 70 GLY A O 1
ATOM 553 N N . GLN A 1 71 ? -2.573 -17.130 -1.681 1.00 92.62 71 GLN A N 1
ATOM 554 C CA . GLN A 1 71 ? -1.288 -17.485 -2.291 1.00 92.62 71 GLN A CA 1
ATOM 555 C C . GLN A 1 71 ? -0.095 -16.698 -1.718 1.00 92.62 71 GLN A C 1
ATOM 557 O O . GLN A 1 71 ? 0.986 -17.253 -1.601 1.00 92.62 71 GLN A O 1
ATOM 562 N N . TYR A 1 72 ? -0.275 -15.413 -1.399 1.00 94.56 72 TYR A N 1
ATOM 563 C CA . TYR A 1 72 ? 0.828 -14.512 -1.025 1.00 94.56 72 TYR A CA 1
ATOM 564 C C . TYR A 1 72 ? 0.858 -14.154 0.470 1.00 94.56 72 TYR A C 1
ATOM 566 O O . TYR A 1 72 ? 1.548 -13.216 0.874 1.00 94.56 72 TYR A O 1
ATOM 574 N N . GLY A 1 73 ? 0.073 -14.848 1.296 1.00 95.00 73 GLY A N 1
ATOM 575 C CA . GLY A 1 73 ? -0.041 -14.569 2.726 1.00 95.00 73 GLY A CA 1
ATOM 576 C C . GLY A 1 73 ? -1.444 -14.807 3.268 1.00 95.00 73 GLY A C 1
ATOM 577 O O . GLY A 1 73 ? -2.278 -15.445 2.628 1.00 95.00 73 GLY A O 1
ATOM 578 N N . SER A 1 74 ? -1.726 -14.269 4.452 1.00 95.31 74 SER A N 1
ATOM 579 C CA . SER A 1 74 ? -3.012 -14.440 5.131 1.00 95.31 74 SER A CA 1
ATOM 580 C C . SER A 1 74 ? -3.553 -13.128 5.691 1.00 95.31 74 SER A C 1
ATOM 582 O O . SER A 1 74 ? -2.814 -12.185 5.989 1.00 95.31 74 SER A O 1
ATOM 584 N N . VAL A 1 75 ? -4.875 -13.056 5.828 1.00 96.00 75 VAL A N 1
ATOM 585 C CA . VAL A 1 75 ? -5.589 -11.905 6.394 1.00 96.00 75 VAL A CA 1
ATOM 586 C C . VAL A 1 75 ? -6.610 -12.366 7.424 1.00 96.00 75 VAL A C 1
ATOM 588 O O . VAL A 1 75 ? -7.132 -13.473 7.333 1.00 96.00 75 VAL A O 1
ATOM 591 N N . GLN A 1 76 ? -6.932 -11.514 8.388 1.00 94.06 76 GLN A N 1
ATOM 592 C CA . GLN A 1 76 ? -7.964 -11.778 9.388 1.00 94.06 76 GLN A CA 1
ATOM 593 C C . GLN A 1 76 ? -8.817 -10.535 9.629 1.00 94.06 76 GLN A C 1
ATOM 595 O O . GLN A 1 76 ? -8.354 -9.406 9.451 1.00 94.06 76 GLN A O 1
ATOM 600 N N . ARG A 1 77 ? -10.058 -10.745 10.070 1.00 93.69 77 ARG A N 1
ATOM 601 C CA . ARG A 1 77 ? -10.906 -9.674 10.598 1.00 93.69 77 ARG A CA 1
ATOM 602 C C . ARG A 1 77 ? -10.395 -9.275 11.980 1.00 93.69 77 ARG A C 1
ATOM 604 O O . ARG A 1 77 ? -9.874 -10.099 12.729 1.00 93.69 77 ARG A O 1
ATOM 611 N N . THR A 1 78 ? -10.439 -7.990 12.291 1.00 90.12 78 THR A N 1
ATOM 612 C CA . THR A 1 78 ? -10.068 -7.450 13.603 1.00 90.12 78 THR A CA 1
ATOM 613 C C . THR A 1 78 ? -10.971 -6.262 13.895 1.00 90.12 78 THR A C 1
ATOM 615 O O . THR A 1 78 ? -11.301 -5.510 12.978 1.00 90.12 78 THR A O 1
ATOM 618 N N . SER A 1 79 ? -11.372 -6.082 15.152 1.00 87.50 79 SER A N 1
ATOM 619 C CA . SER A 1 79 ? -12.106 -4.895 15.579 1.00 87.50 79 SER A CA 1
ATOM 620 C C . SER A 1 79 ? -11.196 -3.926 16.327 1.00 87.50 79 SER A C 1
ATOM 622 O O . SER A 1 79 ? -10.236 -4.299 17.007 1.00 87.50 79 SER A O 1
ATOM 624 N N . ARG A 1 80 ? -11.475 -2.638 16.156 1.00 87.25 80 ARG A N 1
ATOM 625 C CA . ARG A 1 80 ? -10.893 -1.552 16.929 1.00 87.25 80 ARG A CA 1
ATOM 626 C C . ARG A 1 80 ? -12.027 -0.812 17.608 1.00 87.25 80 ARG A C 1
ATOM 628 O O . ARG A 1 80 ? -12.920 -0.300 16.943 1.00 87.25 80 ARG A O 1
ATOM 635 N N . ARG A 1 81 ? -11.939 -0.700 18.928 1.00 88.12 81 ARG A N 1
ATOM 636 C CA . ARG A 1 81 ? -12.838 0.121 19.733 1.00 88.12 81 ARG A CA 1
ATOM 637 C C . ARG A 1 81 ? -12.199 1.489 19.953 1.00 88.12 81 ARG A C 1
ATOM 639 O O . ARG A 1 81 ? -11.084 1.576 20.466 1.00 88.12 81 ARG A O 1
ATOM 646 N N . ASN A 1 82 ? -12.881 2.547 19.536 1.00 86.12 82 ASN A N 1
ATOM 647 C CA . ASN A 1 82 ? -12.522 3.928 19.827 1.00 86.12 82 ASN A CA 1
ATOM 648 C C . ASN A 1 82 ? -13.559 4.515 20.789 1.00 86.12 82 ASN A C 1
ATOM 650 O O . ASN A 1 82 ? -14.747 4.233 20.653 1.00 86.12 82 ASN A O 1
ATOM 654 N N . ARG A 1 83 ? -13.110 5.318 21.754 1.00 89.06 83 ARG A N 1
ATOM 655 C CA . ARG A 1 83 ? -13.987 6.019 22.693 1.00 89.06 83 ARG A CA 1
ATOM 656 C C . ARG A 1 83 ? -13.648 7.503 22.722 1.00 89.06 83 ARG A C 1
ATOM 658 O O . ARG A 1 83 ? -12.482 7.884 22.875 1.00 89.06 83 ARG A O 1
ATOM 665 N N . SER A 1 84 ? -14.670 8.328 22.571 1.00 87.81 84 SER A N 1
ATOM 666 C CA . SER A 1 84 ? -14.631 9.779 22.752 1.00 87.81 84 SER A CA 1
ATOM 667 C C . SER A 1 84 ? -15.644 10.160 23.816 1.00 87.81 84 SER A C 1
ATOM 669 O O . SER A 1 84 ? -16.661 9.493 23.952 1.00 87.81 84 SER A O 1
ATOM 671 N N . LEU A 1 85 ? -15.342 11.175 24.622 1.00 89.62 85 LEU A N 1
ATOM 672 C CA . LEU A 1 85 ? -16.311 11.678 25.593 1.00 89.62 85 LEU A CA 1
ATOM 673 C C . LEU A 1 85 ? -17.537 12.201 24.845 1.00 89.62 85 LEU A C 1
ATOM 675 O O . LEU A 1 85 ? -17.390 12.753 23.750 1.00 89.62 85 LEU A O 1
ATOM 679 N N . LYS A 1 86 ? -18.718 11.999 25.433 1.00 89.12 86 LYS A N 1
ATOM 680 C CA . LYS A 1 86 ? -19.925 12.728 25.034 1.00 89.12 86 LYS A CA 1
ATOM 681 C C . LYS A 1 86 ? -19.770 14.211 25.370 1.00 89.12 86 LYS A C 1
ATOM 683 O O . LYS A 1 86 ? -18.745 14.619 25.913 1.00 89.12 86 LYS A O 1
ATOM 688 N N . ASP A 1 87 ? -20.782 15.002 25.028 1.00 88.44 87 ASP A N 1
ATOM 689 C CA . ASP A 1 87 ? -20.797 16.430 25.327 1.00 88.44 87 ASP A CA 1
ATOM 690 C C . ASP A 1 87 ? -20.448 16.696 26.799 1.00 88.44 87 ASP A C 1
ATOM 692 O O . ASP A 1 87 ? -20.982 16.050 27.704 1.00 88.44 87 ASP A O 1
ATOM 696 N N . ASP A 1 88 ? -19.522 17.629 27.023 1.00 85.38 88 ASP A N 1
ATOM 697 C CA . ASP A 1 88 ? -18.951 17.894 28.343 1.00 85.38 88 ASP A CA 1
ATOM 698 C C . ASP A 1 88 ? -20.041 18.201 29.385 1.00 85.38 88 ASP A C 1
ATOM 700 O O . ASP A 1 88 ? -19.958 17.723 30.516 1.00 85.38 88 ASP A O 1
ATOM 704 N N . GLU A 1 89 ? -21.086 18.948 29.014 1.00 84.00 89 GLU A N 1
ATOM 705 C CA . GLU A 1 89 ? -22.181 19.302 29.924 1.00 84.00 89 GLU A CA 1
ATOM 706 C C . GLU A 1 89 ? -23.049 18.077 30.253 1.00 84.00 89 GLU A C 1
ATOM 708 O O . GLU A 1 89 ? -23.472 17.888 31.396 1.00 84.00 89 GLU A O 1
ATOM 713 N N . GLU A 1 90 ? -23.271 17.204 29.268 1.00 86.06 90 GLU A N 1
ATOM 714 C CA . GLU A 1 90 ? -23.998 15.945 29.443 1.00 86.06 90 GLU A CA 1
ATOM 715 C C . GLU A 1 90 ? -23.250 15.004 30.402 1.00 86.06 90 GLU A C 1
ATOM 717 O O . GLU A 1 90 ? -23.838 14.464 31.344 1.00 86.06 90 GLU A O 1
ATOM 722 N N . VAL A 1 91 ? -21.935 14.857 30.206 1.00 86.81 91 VAL A N 1
ATOM 723 C CA . VAL A 1 91 ? -21.061 14.031 31.052 1.00 86.81 91 VAL A CA 1
ATOM 724 C C . VAL A 1 91 ? -21.021 14.566 32.481 1.00 86.81 91 VAL A C 1
ATOM 726 O O . VAL A 1 91 ? -21.187 13.800 33.431 1.00 86.81 91 VAL A O 1
ATOM 729 N N . LEU A 1 92 ? -20.833 15.877 32.655 1.00 85.38 92 LEU A N 1
ATOM 730 C CA . LEU A 1 92 ? -20.804 16.507 33.976 1.00 85.38 92 LEU A CA 1
ATOM 731 C C . LEU A 1 92 ? -22.142 16.361 34.707 1.00 85.38 92 LEU A C 1
ATOM 733 O O . LEU A 1 92 ? -22.145 16.054 35.898 1.00 85.38 92 LEU A O 1
ATOM 737 N N . SER A 1 93 ? -23.268 16.511 34.002 1.00 85.44 93 SER A N 1
ATOM 738 C CA . SER A 1 93 ? -24.601 16.331 34.584 1.00 85.44 93 SER A CA 1
ATOM 739 C C . SER A 1 93 ? -24.841 14.893 35.057 1.00 85.44 93 SER A C 1
ATOM 741 O O . SER A 1 93 ? -25.387 14.690 36.144 1.00 85.44 93 SER A O 1
ATOM 743 N N . MET A 1 94 ? -24.402 13.892 34.285 1.00 85.88 94 MET A N 1
ATOM 744 C CA . MET A 1 94 ? -24.489 12.485 34.694 1.00 85.88 94 MET A CA 1
ATOM 745 C C . MET A 1 94 ? -23.640 12.193 35.933 1.00 85.88 94 MET A C 1
ATOM 747 O O . MET A 1 94 ? -24.111 11.537 36.860 1.00 85.88 94 MET A O 1
ATOM 751 N N . LEU A 1 95 ? -22.412 12.711 35.981 1.00 84.56 95 LEU A N 1
ATOM 752 C CA . LEU A 1 95 ? -21.527 12.551 37.135 1.00 84.56 95 LEU A CA 1
ATOM 753 C C . LEU A 1 95 ? -22.091 13.241 38.393 1.00 84.56 95 LEU A C 1
ATOM 755 O O . LEU A 1 95 ? -22.036 12.671 39.484 1.00 84.56 95 LEU A O 1
ATOM 759 N N . GLU A 1 96 ? -22.689 14.428 38.254 1.00 84.31 96 GLU A N 1
ATOM 760 C CA . GLU A 1 96 ? -23.333 15.152 39.360 1.00 84.31 96 GLU A CA 1
ATOM 761 C C . GLU A 1 96 ? -24.549 14.397 39.917 1.00 84.31 96 GLU A C 1
ATOM 763 O O . GLU A 1 96 ? -24.736 14.348 41.135 1.00 84.31 96 GLU A O 1
ATOM 768 N N . ALA A 1 97 ? -25.336 13.743 39.056 1.00 84.75 97 ALA A N 1
ATOM 769 C CA . ALA A 1 97 ? -26.471 12.916 39.472 1.00 84.75 97 ALA A CA 1
ATOM 770 C C . ALA A 1 97 ? -26.055 11.729 40.367 1.00 84.75 97 ALA A C 1
ATOM 772 O O . ALA A 1 97 ? -26.825 11.318 41.236 1.00 84.75 97 ALA A O 1
ATOM 773 N N . GLU A 1 98 ? -24.822 11.239 40.216 1.00 83.75 98 GLU A N 1
ATOM 774 C CA . GLU A 1 98 ? -24.214 10.202 41.062 1.00 83.75 98 GLU A CA 1
ATOM 775 C C . GLU A 1 98 ? -23.437 10.773 42.266 1.00 83.75 98 GLU A C 1
ATOM 777 O O . GLU A 1 98 ? -22.794 10.035 43.015 1.00 83.75 98 GLU A O 1
ATOM 782 N N . GLY A 1 99 ? -23.499 12.089 42.490 1.00 79.56 99 GLY A N 1
ATOM 783 C CA . GLY A 1 99 ? -22.879 12.761 43.634 1.00 79.56 99 GLY A CA 1
ATOM 784 C C . GLY A 1 99 ? -21.426 13.198 43.422 1.00 79.56 99 GLY A C 1
ATOM 785 O O . GLY A 1 99 ? -20.725 13.461 44.403 1.00 79.56 99 GLY A O 1
ATOM 786 N N . ILE A 1 100 ? -20.953 13.286 42.174 1.00 79.12 100 ILE A N 1
ATOM 787 C CA . ILE A 1 100 ? -19.628 13.825 41.841 1.00 79.12 100 ILE A CA 1
ATOM 788 C C . ILE A 1 100 ? -19.746 15.322 41.522 1.00 79.12 100 ILE A C 1
ATOM 790 O O . ILE A 1 100 ? -20.250 15.712 40.475 1.00 79.12 100 ILE A O 1
AT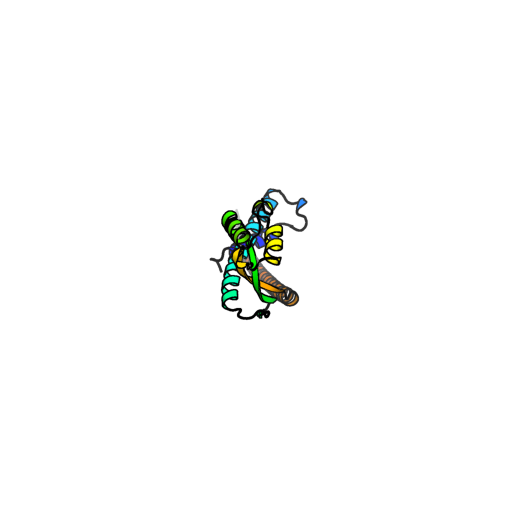OM 794 N N . ASP A 1 101 ? -19.246 16.177 42.418 1.00 71.62 101 ASP A N 1
ATOM 795 C CA . ASP A 1 101 ? -19.271 17.635 42.235 1.00 71.62 101 ASP A CA 1
ATOM 796 C C . ASP A 1 101 ? -18.539 18.095 40.961 1.00 71.62 101 ASP A C 1
ATOM 798 O O . ASP A 1 101 ? -17.359 17.785 40.756 1.00 71.62 101 ASP A O 1
ATOM 802 N N . ARG A 1 102 ? -19.195 18.963 40.179 1.00 66.75 102 ARG A N 1
ATOM 803 C CA . ARG A 1 102 ? -18.650 19.622 38.972 1.00 66.75 102 ARG A CA 1
ATOM 804 C C . ARG A 1 102 ? -17.298 20.312 39.184 1.00 66.75 102 ARG A C 1
ATOM 806 O O . ARG A 1 102 ? -16.475 20.377 38.276 1.00 66.75 102 ARG A O 1
ATOM 813 N N . GLU A 1 103 ? -17.023 20.785 40.402 1.00 63.28 103 GLU A N 1
ATOM 814 C CA . GLU A 1 103 ? -15.757 21.447 40.742 1.00 63.28 103 GLU A CA 1
ATOM 815 C C . GLU A 1 103 ? -14.559 20.481 40.772 1.00 63.28 103 GLU A C 1
ATOM 817 O O . GLU A 1 103 ? -13.412 20.909 40.625 1.00 63.28 103 GLU A O 1
ATOM 822 N N . ARG A 1 104 ? -14.797 19.169 40.910 1.00 59.78 104 ARG A N 1
ATOM 823 C CA . ARG A 1 104 ? -13.748 18.138 40.820 1.00 59.78 104 ARG A CA 1
ATOM 824 C C . ARG A 1 104 ? -13.341 17.838 39.373 1.00 59.78 104 ARG A C 1
ATOM 826 O O . ARG A 1 104 ? -12.229 17.359 39.140 1.00 59.78 104 ARG A O 1
ATOM 833 N N . VAL A 1 105 ? -14.186 18.196 38.404 1.00 59.16 105 VAL A N 1
ATOM 834 C CA . VAL A 1 105 ? -14.022 17.906 36.970 1.00 59.16 105 VAL A CA 1
ATOM 835 C C . VAL A 1 105 ? -14.125 19.202 36.145 1.00 59.16 105 VAL A C 1
ATOM 837 O O . VAL A 1 105 ? -14.775 19.257 35.115 1.00 59.16 105 VAL A O 1
ATOM 840 N N . MET A 1 106 ? -13.446 20.274 36.574 1.00 52.94 106 MET A N 1
ATOM 841 C CA . MET A 1 106 ? -13.433 21.585 35.877 1.00 52.94 106 MET A CA 1
ATOM 842 C C . MET A 1 106 ? -12.881 21.547 34.432 1.00 52.94 106 MET A C 1
ATOM 844 O O . MET A 1 106 ? -12.953 22.534 33.706 1.00 52.94 106 MET A O 1
ATOM 848 N N . SER A 1 107 ? -12.297 20.421 34.028 1.00 56.03 107 SER A N 1
ATOM 849 C CA . SER A 1 107 ? -11.975 20.076 32.647 1.00 56.03 107 SER A CA 1
ATOM 850 C C . SER A 1 107 ? -12.343 18.606 32.483 1.00 56.03 107 SER A C 1
ATOM 852 O O . SER A 1 107 ? -11.829 17.784 33.257 1.00 56.03 107 SER A O 1
ATOM 854 N N . VAL A 1 108 ? -13.212 18.273 31.527 1.00 62.44 108 VAL A N 1
ATOM 855 C CA . VAL A 1 108 ? -13.581 16.887 31.210 1.00 62.44 108 VAL A CA 1
ATOM 856 C C . VAL A 1 108 ? -12.384 16.218 30.527 1.00 62.44 108 VAL A C 1
ATOM 858 O O . VAL A 1 108 ? -12.301 16.061 29.315 1.00 62.44 108 VAL A O 1
ATOM 861 N N . ASP A 1 109 ? -11.370 15.900 31.327 1.00 73.62 109 ASP A N 1
ATOM 862 C CA . ASP A 1 109 ? -10.262 15.062 30.900 1.00 73.62 109 ASP A CA 1
ATOM 863 C C . ASP A 1 109 ? -10.702 13.608 31.052 1.00 73.62 109 ASP A C 1
ATOM 865 O O . ASP A 1 109 ? -11.229 13.213 32.097 1.00 73.62 109 ASP A O 1
ATOM 869 N N . ARG A 1 110 ? -10.457 12.813 30.010 1.00 79.50 110 ARG A N 1
ATOM 870 C CA . ARG A 1 110 ? -10.765 11.380 29.962 1.00 79.50 110 ARG A CA 1
ATOM 871 C C . ARG A 1 110 ? -10.271 10.654 31.207 1.00 79.50 110 ARG A C 1
ATOM 873 O O . ARG A 1 110 ? -10.999 9.831 31.744 1.00 79.50 110 ARG A O 1
ATOM 880 N N . GLN A 1 111 ? -9.083 11.003 31.704 1.00 82.88 111 GLN A N 1
ATOM 881 C CA . GLN A 1 111 ? -8.538 10.362 32.897 1.00 82.88 111 GLN A CA 1
ATOM 882 C C . GLN A 1 111 ? -9.423 10.596 34.134 1.00 82.88 111 GLN A C 1
ATOM 884 O O . GLN A 1 111 ? -9.683 9.664 34.886 1.00 82.88 111 GLN A O 1
ATOM 889 N N . LYS A 1 112 ? -9.935 11.816 34.333 1.00 81.88 112 LYS A N 1
ATOM 890 C CA . LYS A 1 112 ? -10.793 12.138 35.487 1.00 81.88 112 LYS A CA 1
ATOM 891 C C . LYS A 1 112 ? -12.174 11.502 35.380 1.00 81.88 112 LYS A C 1
ATOM 893 O O . LYS A 1 112 ? -12.746 11.119 36.394 1.00 81.88 112 LYS A O 1
ATOM 898 N N . VAL A 1 11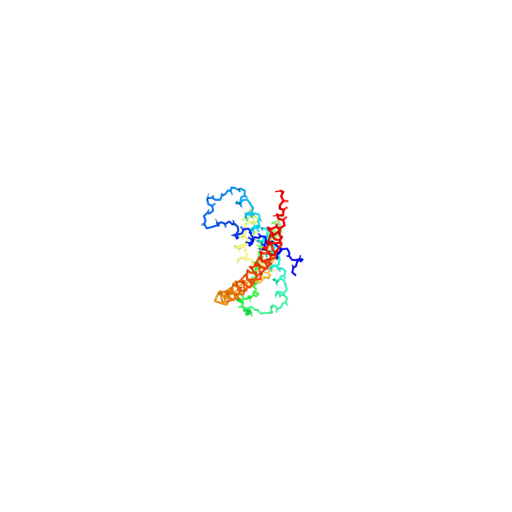3 ? -12.711 11.413 34.165 1.00 83.75 113 VAL A N 1
ATOM 899 C CA . VAL A 1 113 ? -13.983 10.725 33.915 1.00 83.75 113 VAL A CA 1
ATOM 900 C C . VAL A 1 113 ? -13.828 9.227 34.163 1.00 83.75 113 VAL A C 1
ATOM 902 O O . VAL A 1 113 ? -14.676 8.648 34.831 1.00 83.75 113 VAL A O 1
ATOM 905 N N . ASP A 1 114 ? -12.727 8.618 33.715 1.00 85.56 114 ASP A N 1
ATOM 906 C CA . ASP A 1 114 ? -12.416 7.216 34.014 1.00 85.56 114 ASP A CA 1
ATOM 907 C C . ASP A 1 114 ? -12.315 6.972 35.532 1.00 85.56 114 ASP A C 1
ATOM 909 O O . ASP A 1 114 ? -12.953 6.056 36.039 1.00 85.56 114 ASP A O 1
ATOM 913 N N . GLU A 1 115 ? -11.598 7.825 36.274 1.00 84.19 115 GLU A N 1
ATOM 914 C CA . GLU A 1 115 ? -11.501 7.743 37.744 1.00 84.19 115 GLU A CA 1
ATOM 915 C C . GLU A 1 115 ? -12.872 7.898 38.433 1.00 84.19 115 GLU A C 1
ATOM 917 O O . GLU A 1 115 ? -13.154 7.236 39.432 1.00 84.19 115 GLU A O 1
ATOM 922 N N . ALA A 1 116 ? -13.753 8.755 37.907 1.00 84.12 116 ALA A N 1
ATOM 923 C CA . ALA A 1 116 ? -15.104 8.923 38.439 1.00 84.12 116 ALA A CA 1
ATOM 924 C C . ALA A 1 116 ? -16.007 7.710 38.143 1.00 84.12 116 ALA A C 1
ATOM 926 O O . ALA A 1 116 ? -16.817 7.324 38.987 1.00 84.12 116 ALA A O 1
ATOM 927 N N . LEU A 1 117 ? -15.847 7.062 36.985 1.00 86.62 117 LEU A N 1
ATOM 928 C CA . LEU A 1 117 ? -16.560 5.824 36.655 1.00 86.62 117 LEU A CA 1
ATOM 929 C C . LEU A 1 117 ? -16.227 4.677 37.622 1.00 86.62 117 LEU A C 1
ATOM 931 O O . LEU A 1 117 ? -17.086 3.843 37.885 1.00 86.62 117 LEU A O 1
ATOM 935 N N . GLU A 1 118 ? -15.025 4.641 38.206 1.00 85.38 118 GLU A N 1
ATOM 936 C CA . GLU A 1 118 ? -14.642 3.598 39.175 1.00 85.38 118 GLU A CA 1
ATOM 937 C C . GLU A 1 118 ? -15.461 3.632 40.478 1.00 85.38 118 GLU A C 1
ATOM 939 O O . GLU A 1 118 ? -15.548 2.624 41.183 1.00 85.38 118 GLU A O 1
ATOM 944 N N . VAL A 1 119 ? -16.052 4.784 40.816 1.00 88.31 119 VAL A N 1
ATOM 945 C CA . VAL A 1 119 ? -16.771 5.016 42.082 1.00 88.31 119 VAL A CA 1
ATOM 946 C C . VAL A 1 119 ? -18.256 5.336 41.896 1.00 88.31 119 VAL A C 1
ATOM 948 O O . VAL A 1 119 ? -18.941 5.613 42.881 1.00 88.31 119 VAL A O 1
ATOM 951 N N . THR A 1 120 ? -18.761 5.288 40.663 1.00 85.44 120 THR A N 1
ATOM 952 C CA . THR A 1 120 ? -20.172 5.538 40.324 1.00 85.44 120 THR A CA 1
ATOM 953 C C . THR A 1 120 ? -20.835 4.273 39.786 1.00 85.44 120 THR A C 1
ATOM 955 O O . THR A 1 120 ? -20.179 3.257 39.554 1.00 85.44 120 THR A O 1
ATOM 958 N N . THR A 1 121 ? -22.158 4.303 39.614 1.00 87.06 121 THR A N 1
ATOM 959 C CA . THR A 1 121 ? -22.881 3.200 38.957 1.00 87.06 121 THR A CA 1
ATOM 960 C C . THR A 1 121 ? -22.989 3.364 37.440 1.00 87.06 121 THR A C 1
ATOM 962 O O . THR A 1 121 ? -23.515 2.476 36.764 1.00 87.06 121 THR A O 1
ATOM 965 N N . LEU A 1 122 ? -22.466 4.472 36.905 1.00 88.19 122 LEU A N 1
ATOM 966 C CA . LEU A 1 122 ? -22.448 4.770 35.479 1.00 88.19 122 LEU A CA 1
ATOM 967 C C . LEU A 1 122 ? -21.550 3.792 34.733 1.00 88.19 122 LEU A C 1
ATOM 969 O O . LEU A 1 122 ? -20.481 3.385 35.188 1.00 88.19 122 LEU A O 1
ATOM 973 N N . THR A 1 123 ? -21.988 3.438 33.537 1.00 87.75 123 THR A N 1
ATOM 974 C CA . THR A 1 123 ? -21.211 2.650 32.596 1.00 87.75 123 THR A CA 1
ATOM 975 C C . THR A 1 123 ? -20.398 3.554 31.682 1.00 87.75 123 THR A C 1
ATOM 977 O O . THR A 1 123 ? -20.685 4.733 31.482 1.00 87.75 123 THR A O 1
ATOM 980 N N . GLU A 1 124 ? -19.392 2.970 31.041 1.00 85.00 124 GLU A N 1
ATOM 981 C CA . GLU A 1 124 ? -18.598 3.671 30.035 1.00 85.00 124 GLU A CA 1
ATOM 982 C C . GLU A 1 124 ? -19.473 4.223 28.895 1.00 85.00 124 GLU A C 1
ATOM 984 O O . GLU A 1 124 ? -19.212 5.310 28.398 1.00 85.00 124 GLU A O 1
ATOM 989 N N . SER A 1 125 ? -20.544 3.517 28.514 1.00 86.69 125 SER A N 1
ATOM 990 C CA . SER A 1 125 ? -21.489 3.956 27.478 1.00 86.69 125 SER A CA 1
ATOM 991 C C . SER A 1 125 ? -22.372 5.130 27.894 1.00 86.69 125 SER A C 1
ATOM 993 O O . SER A 1 125 ? -22.966 5.775 27.025 1.00 86.69 125 SER A O 1
ATOM 995 N N . ASP A 1 126 ? -22.462 5.422 29.190 1.00 89.50 126 ASP A N 1
ATOM 996 C CA . ASP A 1 126 ? -23.203 6.579 29.679 1.00 89.50 126 ASP A CA 1
ATOM 997 C C . ASP A 1 126 ? -22.411 7.857 29.405 1.00 89.50 126 ASP A C 1
ATOM 999 O O . ASP A 1 126 ? -22.983 8.798 28.876 1.00 89.50 126 ASP A O 1
ATOM 1003 N N . VAL A 1 127 ? -21.090 7.861 29.598 1.00 88.62 127 VAL A N 1
ATOM 1004 C CA . VAL A 1 127 ? -20.248 9.067 29.445 1.00 88.62 127 VAL A CA 1
ATOM 1005 C C . VAL A 1 127 ? -19.397 9.110 28.168 1.00 88.62 127 VAL A C 1
ATOM 1007 O O . VAL A 1 127 ? -18.960 10.185 27.756 1.00 88.62 127 VAL A O 1
ATOM 1010 N N . TYR A 1 128 ? -19.170 7.974 27.506 1.00 90.12 128 TYR A N 1
ATOM 1011 C CA . TYR A 1 128 ? -18.420 7.895 26.252 1.00 90.12 128 TYR A CA 1
ATOM 1012 C C . TYR A 1 128 ? -19.309 7.512 25.066 1.00 90.12 128 TYR A C 1
ATOM 1014 O O . TYR A 1 128 ? -20.141 6.605 25.134 1.00 90.12 128 TYR A O 1
ATOM 1022 N N . GLU A 1 129 ? -19.047 8.144 23.926 1.00 89.38 129 GLU A N 1
ATOM 1023 C CA . GLU A 1 129 ? -19.382 7.621 22.609 1.00 89.38 129 GLU A CA 1
ATOM 1024 C C . GLU A 1 129 ? -18.364 6.545 22.230 1.00 89.38 129 GLU A C 1
ATOM 1026 O O . GLU A 1 129 ? -17.180 6.814 22.000 1.00 89.38 129 GLU A O 1
ATOM 1031 N N . ILE A 1 130 ? -18.825 5.299 22.177 1.00 88.50 130 ILE A N 1
ATOM 1032 C CA . ILE A 1 130 ? -18.005 4.147 21.814 1.00 88.50 130 ILE A CA 1
ATOM 1033 C C . ILE A 1 130 ? -18.326 3.767 20.374 1.00 88.50 130 ILE A C 1
ATOM 1035 O O . ILE A 1 130 ? -19.439 3.351 20.067 1.00 88.50 130 ILE A O 1
ATOM 1039 N N . ASN A 1 131 ? -17.321 3.857 19.511 1.00 85.25 131 ASN A N 1
ATOM 1040 C CA . ASN A 1 131 ? -17.400 3.435 18.121 1.00 85.25 131 ASN A CA 1
ATOM 1041 C C . ASN A 1 131 ? -16.527 2.195 17.927 1.00 85.25 131 ASN A C 1
ATOM 1043 O O . ASN A 1 131 ? -15.321 2.229 18.182 1.00 85.25 131 ASN A O 1
ATOM 1047 N N . GLU A 1 132 ? -17.123 1.097 17.472 1.00 84.38 132 GLU A N 1
ATOM 1048 C CA . GLU A 1 132 ? -16.385 -0.091 17.052 1.00 84.38 132 GLU A CA 1
ATOM 1049 C C . GLU A 1 132 ? -16.272 -0.098 15.529 1.00 84.38 132 GLU A C 1
ATOM 1051 O O . GLU A 1 132 ? -17.252 0.089 14.811 1.00 84.38 132 GLU A O 1
ATOM 1056 N N . SER A 1 133 ? -15.052 -0.261 15.028 1.00 87.00 133 SER A N 1
ATOM 1057 C CA . SER A 1 133 ? -14.777 -0.344 13.599 1.00 87.00 133 SER A CA 1
ATOM 1058 C C . SER A 1 133 ? -14.038 -1.632 13.307 1.00 87.00 133 SER A C 1
ATOM 1060 O O . SER A 1 133 ? -13.040 -1.955 13.953 1.00 87.00 133 SER A O 1
ATOM 1062 N N . GLU A 1 134 ? -14.517 -2.364 12.316 1.00 89.75 134 GLU A N 1
ATOM 1063 C CA . GLU A 1 134 ? -13.898 -3.605 11.878 1.00 89.75 134 GLU A CA 1
ATOM 1064 C C . GLU A 1 134 ? -13.034 -3.348 10.656 1.00 89.75 134 GLU A C 1
ATOM 1066 O O . GLU A 1 134 ? -13.377 -2.552 9.785 1.00 89.75 134 GLU A O 1
ATOM 1071 N N . TYR A 1 135 ? -11.890 -4.016 10.598 1.00 91.25 135 TYR A N 1
ATOM 1072 C CA . TYR A 1 135 ? -10.954 -3.871 9.499 1.00 91.25 135 TYR A CA 1
ATOM 1073 C C . TYR A 1 135 ? -10.262 -5.195 9.199 1.00 91.25 135 TYR A C 1
ATOM 1075 O O . TYR A 1 135 ? -10.097 -6.065 10.061 1.00 91.25 135 TYR A O 1
ATOM 1083 N N . VAL A 1 136 ? -9.852 -5.353 7.942 1.00 94.69 136 VAL A N 1
ATOM 1084 C CA . VAL A 1 136 ? -9.007 -6.475 7.540 1.00 94.69 136 VAL A CA 1
ATOM 1085 C C . VAL A 1 136 ? -7.567 -6.162 7.912 1.00 94.69 136 VAL A C 1
ATOM 1087 O O . VAL A 1 136 ? -6.995 -5.155 7.491 1.00 94.69 136 VAL A O 1
ATOM 1090 N N . ARG A 1 137 ? -6.961 -7.061 8.681 1.00 93.06 137 ARG A N 1
ATOM 1091 C CA . ARG A 1 137 ? -5.552 -7.013 9.048 1.00 93.06 137 ARG A CA 1
ATOM 1092 C C . ARG A 1 137 ? -4.791 -8.095 8.293 1.00 93.06 137 ARG A C 1
ATOM 1094 O O . ARG A 1 137 ? -5.148 -9.269 8.356 1.00 93.06 137 ARG A O 1
ATOM 1101 N N . LYS A 1 138 ? -3.700 -7.708 7.632 1.00 94.88 138 LYS A N 1
ATOM 1102 C CA . LYS A 1 138 ? -2.701 -8.656 7.121 1.00 94.88 138 LYS A CA 1
ATOM 1103 C C . LYS A 1 138 ? -2.057 -9.391 8.299 1.00 94.88 138 LYS A C 1
ATOM 1105 O O . LYS A 1 138 ? -1.519 -8.735 9.192 1.00 94.88 138 LYS A O 1
ATOM 1110 N N . ALA A 1 139 ? -2.155 -10.716 8.307 1.00 91.94 139 ALA A N 1
ATOM 1111 C CA . ALA A 1 139 ? -1.634 -11.570 9.367 1.00 91.94 139 ALA A CA 1
ATOM 1112 C C . ALA A 1 139 ? -0.219 -12.052 9.028 1.00 91.94 139 ALA A C 1
ATOM 1114 O O . ALA A 1 139 ? 0.702 -11.805 9.801 1.00 91.94 139 ALA A O 1
ATOM 1115 N N . GLU A 1 140 ? -0.032 -12.643 7.848 1.00 93.88 140 GLU A N 1
ATOM 1116 C CA . GLU A 1 140 ? 1.264 -13.149 7.382 1.00 93.88 140 GLU A CA 1
ATOM 1117 C C . GLU A 1 140 ? 1.492 -12.809 5.904 1.00 93.88 140 GLU A C 1
ATOM 1119 O O . GLU A 1 140 ? 0.546 -12.516 5.166 1.00 93.88 140 GLU A O 1
ATOM 1124 N N . VAL A 1 141 ? 2.755 -12.836 5.480 1.00 95.75 141 VAL A N 1
ATOM 1125 C CA . VAL A 1 141 ? 3.188 -12.700 4.083 1.00 95.75 141 VAL A CA 1
ATOM 1126 C C . VAL A 1 141 ? 4.012 -13.931 3.734 1.00 95.75 141 VAL A C 1
ATOM 1128 O O . VAL A 1 141 ? 4.848 -14.340 4.533 1.00 95.75 141 VAL A O 1
ATOM 1131 N N . ASP A 1 142 ? 3.770 -14.494 2.555 1.00 94.38 142 ASP A N 1
ATOM 1132 C CA . ASP A 1 142 ? 4.576 -15.583 2.002 1.00 94.38 142 ASP A CA 1
ATOM 1133 C C . ASP A 1 142 ? 5.563 -15.002 0.978 1.00 94.38 142 ASP A C 1
ATOM 1135 O O . ASP A 1 142 ? 5.220 -14.787 -0.190 1.00 94.38 142 ASP A O 1
ATOM 1139 N N . ASP A 1 143 ? 6.759 -14.633 1.448 1.00 94.12 143 ASP A N 1
ATOM 1140 C CA . ASP A 1 143 ? 7.779 -14.010 0.599 1.00 94.12 143 ASP A CA 1
ATOM 1141 C C . ASP A 1 143 ? 8.444 -15.018 -0.351 1.00 94.12 143 ASP A C 1
ATOM 1143 O O . ASP A 1 143 ? 8.690 -14.663 -1.502 1.00 94.12 143 ASP A O 1
ATOM 1147 N N . ASP A 1 144 ? 8.600 -16.285 0.045 1.00 93.88 144 ASP A N 1
ATOM 1148 C CA . ASP A 1 144 ? 9.157 -17.341 -0.814 1.00 93.88 144 ASP A CA 1
ATOM 1149 C C . ASP A 1 144 ? 8.289 -17.552 -2.069 1.00 93.88 144 ASP A C 1
ATOM 1151 O O . ASP A 1 144 ? 8.788 -17.625 -3.198 1.00 93.88 144 ASP A O 1
ATOM 1155 N N . VAL A 1 145 ? 6.958 -17.596 -1.903 1.00 93.94 145 VAL A N 1
ATOM 1156 C CA . VAL A 1 145 ? 6.027 -17.702 -3.038 1.00 93.94 145 VAL A CA 1
ATOM 1157 C C . VAL A 1 145 ? 6.077 -16.452 -3.916 1.00 93.94 145 VAL A C 1
ATOM 1159 O O . VAL A 1 145 ? 5.990 -16.563 -5.145 1.00 93.94 145 VAL A O 1
ATOM 1162 N N . LYS A 1 146 ? 6.222 -15.260 -3.323 1.00 93.75 146 LYS A N 1
ATOM 1163 C CA . LYS A 1 146 ? 6.346 -14.007 -4.084 1.00 93.75 146 LYS A CA 1
ATOM 1164 C C . LYS A 1 146 ? 7.624 -13.986 -4.914 1.00 93.75 146 LYS A C 1
ATOM 1166 O O . LYS A 1 146 ? 7.550 -13.671 -6.100 1.00 93.75 146 LYS A O 1
ATOM 1171 N N . GLU A 1 147 ? 8.758 -14.352 -4.327 1.00 94.31 147 GLU A N 1
ATOM 1172 C CA . GLU A 1 147 ? 10.047 -14.423 -5.017 1.00 94.31 147 GLU A CA 1
ATOM 1173 C C . GLU A 1 147 ? 10.014 -15.446 -6.150 1.00 94.31 147 GLU A C 1
ATOM 1175 O O . GLU A 1 147 ? 10.337 -15.113 -7.290 1.00 94.31 147 GLU A O 1
ATOM 1180 N N . SER A 1 148 ? 9.525 -16.660 -5.878 1.00 95.00 148 SER A N 1
ATOM 1181 C CA . SER A 1 148 ? 9.397 -17.708 -6.895 1.00 95.00 148 SER A CA 1
ATOM 1182 C C . SER A 1 148 ? 8.503 -17.267 -8.058 1.00 95.00 148 SER A C 1
ATOM 1184 O O . SER A 1 148 ? 8.843 -17.451 -9.231 1.00 95.00 148 SER A O 1
ATOM 1186 N N . ARG A 1 149 ? 7.366 -16.626 -7.756 1.00 94.81 149 ARG A N 1
ATOM 1187 C CA . ARG A 1 149 ? 6.451 -16.127 -8.785 1.00 94.81 149 ARG A CA 1
ATOM 1188 C C . ARG A 1 149 ? 7.059 -14.988 -9.597 1.00 94.81 149 ARG A C 1
ATOM 1190 O O . ARG A 1 149 ? 6.849 -14.955 -10.810 1.00 94.81 149 ARG A O 1
ATOM 1197 N N . LEU A 1 150 ? 7.771 -14.069 -8.945 1.00 94.56 150 LEU A N 1
ATOM 1198 C CA . LEU A 1 150 ? 8.458 -12.960 -9.599 1.00 94.56 150 LEU A CA 1
ATOM 1199 C C . LEU A 1 150 ? 9.564 -13.472 -10.521 1.00 94.56 150 LEU A C 1
ATOM 1201 O O . LEU A 1 150 ? 9.644 -13.025 -11.661 1.00 94.56 150 LEU A O 1
ATOM 1205 N N . GLN A 1 151 ? 10.364 -14.440 -10.074 1.00 94.44 151 GLN A N 1
ATOM 1206 C CA . GLN A 1 151 ? 11.398 -15.039 -10.913 1.00 94.44 151 GLN A CA 1
ATOM 1207 C C . GLN A 1 151 ? 10.786 -15.672 -12.168 1.00 94.44 151 GLN A C 1
ATOM 1209 O O . GLN A 1 151 ? 11.186 -15.340 -13.275 1.00 94.44 151 GLN A O 1
ATOM 1214 N N . GLY A 1 152 ? 9.708 -16.451 -12.028 1.00 94.69 152 GLY A N 1
ATOM 1215 C CA . GLY A 1 152 ? 9.012 -17.024 -13.187 1.00 94.69 152 GLY A CA 1
ATOM 1216 C C . GLY A 1 152 ? 8.280 -16.005 -14.080 1.00 94.69 152 GLY A C 1
ATOM 1217 O O . GLY A 1 152 ? 7.852 -16.342 -15.186 1.00 94.69 152 GLY A O 1
ATOM 1218 N N . LEU A 1 153 ? 8.062 -14.769 -13.621 1.00 93.94 153 LEU A N 1
ATOM 1219 C CA . LEU A 1 153 ? 7.619 -13.660 -14.475 1.00 93.94 153 LEU A CA 1
ATOM 1220 C C . LEU A 1 153 ? 8.798 -13.091 -15.268 1.00 93.94 153 LEU A C 1
ATOM 1222 O O . LEU A 1 153 ? 8.666 -12.928 -16.477 1.00 93.94 153 LEU A O 1
ATOM 1226 N N . LYS A 1 154 ? 9.938 -12.864 -14.607 1.00 90.56 154 LYS A N 1
ATOM 1227 C CA . LYS A 1 154 ? 11.175 -12.387 -15.239 1.00 90.56 154 LYS A CA 1
ATOM 1228 C C . LYS A 1 154 ? 11.676 -13.348 -16.312 1.00 90.56 154 LYS A C 1
ATOM 1230 O O . LYS A 1 154 ? 11.940 -12.911 -17.422 1.00 90.56 154 LYS A O 1
ATOM 1235 N N . ASP A 1 155 ? 11.707 -14.646 -16.017 1.00 92.69 155 ASP A N 1
ATOM 1236 C CA . ASP A 1 155 ? 12.156 -15.668 -16.971 1.00 92.69 155 ASP A CA 1
ATOM 1237 C C . ASP A 1 155 ? 11.290 -15.675 -18.243 1.00 92.69 155 ASP A C 1
ATOM 1239 O O . ASP A 1 155 ? 11.788 -15.871 -19.348 1.00 92.69 155 ASP A O 1
ATOM 1243 N N . ARG A 1 156 ? 9.980 -15.425 -18.104 1.00 89.25 156 ARG A N 1
ATOM 1244 C CA . ARG A 1 156 ? 9.065 -15.322 -19.250 1.00 89.25 156 ARG A CA 1
ATOM 1245 C C . ARG A 1 156 ? 9.248 -14.035 -20.043 1.00 89.25 156 ARG A C 1
ATOM 1247 O O . ARG A 1 156 ? 9.084 -14.077 -21.256 1.00 89.25 156 ARG A O 1
ATOM 1254 N N . LEU A 1 157 ? 9.534 -12.922 -19.370 1.00 87.81 157 LEU A N 1
ATOM 1255 C CA . LEU A 1 157 ? 9.808 -11.653 -20.040 1.00 87.81 157 LEU A CA 1
ATOM 1256 C C . LEU A 1 157 ? 11.098 -11.760 -20.860 1.00 87.81 157 LEU A C 1
ATOM 1258 O O . LEU A 1 157 ? 11.059 -11.510 -22.056 1.00 87.81 157 LEU A O 1
ATOM 1262 N N . ALA A 1 158 ? 12.174 -12.266 -20.253 1.00 85.69 158 ALA A N 1
ATOM 1263 C CA . ALA A 1 158 ? 13.454 -12.478 -20.928 1.00 85.69 158 ALA A CA 1
ATOM 1264 C C . ALA A 1 158 ? 13.319 -13.394 -22.156 1.00 85.69 158 ALA A C 1
ATOM 1266 O O . ALA A 1 158 ? 13.800 -13.060 -23.231 1.00 85.69 158 ALA A O 1
ATOM 1267 N N . ALA A 1 159 ? 12.586 -14.508 -22.037 1.00 85.94 159 ALA A N 1
ATOM 1268 C CA . ALA A 1 159 ? 12.343 -15.397 -23.176 1.00 85.94 159 ALA A CA 1
ATOM 1269 C C . ALA A 1 159 ? 11.555 -14.718 -24.319 1.00 85.94 159 ALA A C 1
ATOM 1271 O O . ALA A 1 159 ? 11.746 -15.046 -25.491 1.00 85.94 159 ALA A O 1
ATOM 1272 N N . SER A 1 160 ? 10.653 -13.787 -23.989 1.00 81.81 160 SER A N 1
ATOM 1273 C CA . SER A 1 160 ? 9.905 -13.014 -24.987 1.00 81.81 160 SER A CA 1
ATOM 1274 C C . SER A 1 160 ? 10.794 -11.983 -25.682 1.00 81.81 160 SER A C 1
ATOM 1276 O O . SER A 1 160 ? 10.731 -11.874 -26.901 1.00 81.81 160 SER A O 1
ATOM 1278 N N . GLU A 1 161 ? 11.628 -11.265 -24.925 1.00 80.00 161 GLU A N 1
ATOM 1279 C CA . GLU A 1 161 ? 12.584 -10.283 -25.455 1.00 80.00 161 GLU A CA 1
ATOM 1280 C C . GLU A 1 161 ? 13.615 -10.937 -26.382 1.00 80.00 161 GLU A C 1
ATOM 1282 O O . GLU A 1 161 ? 13.922 -10.392 -27.439 1.00 80.00 161 GLU A O 1
ATOM 1287 N N . GLU A 1 162 ? 14.110 -12.129 -26.031 1.00 80.94 162 GLU A N 1
ATOM 1288 C CA . GLU A 1 162 ? 15.010 -12.909 -26.891 1.00 80.94 162 GLU A CA 1
ATOM 1289 C C . GLU A 1 162 ? 14.339 -13.273 -28.222 1.00 80.94 162 GLU A C 1
ATOM 1291 O O . GLU A 1 162 ? 14.930 -13.082 -29.283 1.00 80.94 162 GLU A O 1
ATOM 1296 N N . THR A 1 163 ? 13.082 -13.727 -28.182 1.00 81.19 163 THR A N 1
ATOM 1297 C CA . THR A 1 163 ? 12.331 -14.085 -29.397 1.00 81.19 163 THR A CA 1
ATOM 1298 C C . THR A 1 163 ? 12.097 -12.862 -30.291 1.00 81.19 163 THR A C 1
ATOM 1300 O O . THR A 1 163 ? 12.316 -12.926 -31.498 1.00 81.19 163 THR A O 1
ATOM 1303 N N . GLU A 1 164 ? 11.686 -11.732 -29.713 1.00 77.62 164 GLU A N 1
ATOM 1304 C CA . GLU A 1 164 ? 11.447 -10.489 -30.459 1.00 77.62 164 GLU A CA 1
ATOM 1305 C C . GLU A 1 164 ? 12.746 -9.924 -31.059 1.00 77.62 164 GLU A C 1
ATOM 1307 O O . GLU A 1 164 ? 12.761 -9.467 -32.203 1.00 77.62 164 GLU A O 1
ATOM 1312 N N . ALA A 1 165 ? 13.862 -10.012 -30.330 1.00 82.38 165 ALA A N 1
ATOM 1313 C CA . ALA A 1 165 ? 15.174 -9.618 -30.835 1.00 82.38 165 ALA A CA 1
ATOM 1314 C C . ALA A 1 165 ? 15.631 -10.493 -32.017 1.00 82.38 165 ALA A C 1
ATOM 1316 O O . ALA A 1 165 ? 16.158 -9.966 -32.999 1.00 82.38 165 ALA A O 1
ATOM 1317 N N . GLU A 1 166 ? 15.408 -11.810 -31.953 1.00 84.31 166 GLU A N 1
ATOM 1318 C CA . GLU A 1 166 ? 15.700 -12.733 -33.057 1.00 84.31 166 GLU A CA 1
ATOM 1319 C C . GLU A 1 166 ? 14.852 -12.433 -34.304 1.00 84.31 166 GLU A C 1
ATOM 1321 O O . GLU A 1 166 ? 15.372 -12.464 -35.422 1.00 84.31 166 GLU A O 1
ATOM 1326 N N . GLU A 1 167 ? 13.565 -12.116 -34.132 1.00 87.50 167 GLU A N 1
ATOM 1327 C CA . GLU A 1 167 ? 12.671 -11.728 -35.231 1.00 87.50 167 GLU A CA 1
ATOM 1328 C C . GLU A 1 167 ? 13.120 -10.415 -35.891 1.00 87.50 167 GLU A C 1
ATOM 1330 O O . GLU A 1 167 ? 13.220 -10.343 -37.119 1.00 87.50 167 GLU A O 1
ATOM 1335 N N . LEU A 1 168 ? 13.466 -9.399 -35.091 1.00 86.06 168 LEU A N 1
ATOM 1336 C CA . LEU A 1 168 ? 13.980 -8.119 -35.590 1.00 86.06 168 LEU A CA 1
ATOM 1337 C C . LEU A 1 168 ? 15.303 -8.283 -36.343 1.00 86.06 168 LEU A C 1
ATOM 1339 O O . LEU A 1 168 ? 15.504 -7.651 -37.381 1.00 86.06 168 LEU A O 1
ATOM 1343 N N . GLN A 1 169 ? 16.206 -9.135 -35.854 1.00 86.88 169 GLN A N 1
ATOM 1344 C CA . GLN A 1 169 ? 17.470 -9.397 -36.538 1.00 86.88 169 GLN A CA 1
ATOM 1345 C C . GLN A 1 169 ? 17.244 -10.059 -37.905 1.00 86.88 169 GLN A C 1
ATOM 1347 O O . GLN A 1 169 ? 17.850 -9.640 -38.890 1.00 86.88 169 GLN A O 1
ATOM 1352 N N . GLN A 1 170 ? 16.334 -11.034 -37.990 1.00 91.75 170 GLN A N 1
ATOM 1353 C CA . GLN A 1 170 ? 15.969 -11.668 -39.262 1.00 91.75 170 GLN A CA 1
ATOM 1354 C C . GLN A 1 170 ? 15.331 -10.673 -40.240 1.00 91.75 170 GLN A C 1
ATOM 1356 O O . GLN A 1 170 ? 15.604 -10.728 -41.441 1.00 91.75 170 GLN A O 1
ATOM 1361 N N . GLU A 1 171 ? 14.502 -9.745 -39.750 1.00 93.06 171 GLU A N 1
ATOM 1362 C CA . GLU A 1 171 ? 13.930 -8.683 -40.583 1.00 93.06 171 GLU A CA 1
ATOM 1363 C C . GLU A 1 171 ? 15.019 -7.751 -41.130 1.00 93.06 171 GLU A C 1
ATOM 1365 O O . GLU A 1 171 ? 15.011 -7.435 -42.321 1.00 93.06 171 GLU A O 1
ATOM 1370 N N . ILE A 1 172 ? 15.982 -7.349 -40.293 1.00 93.75 172 ILE A N 1
ATOM 1371 C CA . ILE A 1 172 ? 17.117 -6.519 -40.717 1.00 93.75 172 ILE A CA 1
ATOM 1372 C C . ILE A 1 172 ? 17.954 -7.249 -41.772 1.00 93.75 172 ILE A C 1
ATOM 1374 O O . ILE A 1 172 ? 18.215 -6.666 -42.821 1.00 93.75 172 ILE A O 1
ATOM 1378 N N . GLU A 1 173 ? 18.311 -8.518 -41.556 1.00 92.25 173 GLU A N 1
ATOM 1379 C CA . GLU A 1 173 ? 19.085 -9.310 -42.525 1.00 92.25 173 GLU A CA 1
ATOM 1380 C C . GLU A 1 173 ? 18.351 -9.437 -43.871 1.00 92.25 173 GLU A C 1
ATOM 1382 O O . GLU A 1 173 ? 18.945 -9.227 -44.931 1.00 92.25 173 GLU A O 1
ATOM 1387 N N . ALA A 1 174 ? 17.036 -9.682 -43.853 1.00 92.75 174 ALA A N 1
ATOM 1388 C CA . ALA A 1 174 ? 16.224 -9.736 -45.070 1.00 92.75 174 ALA A CA 1
ATOM 1389 C C . ALA A 1 174 ? 16.139 -8.375 -45.789 1.00 92.75 174 ALA A C 1
ATOM 1391 O O . ALA A 1 174 ? 16.095 -8.307 -47.024 1.00 92.75 174 ALA A O 1
ATOM 1392 N N . LEU A 1 175 ? 16.102 -7.271 -45.035 1.00 94.81 175 LEU A N 1
ATOM 1393 C CA . LEU A 1 175 ? 16.146 -5.919 -45.593 1.00 94.81 175 LEU A CA 1
ATOM 1394 C C . LEU A 1 175 ? 17.517 -5.606 -46.203 1.00 94.81 175 LEU A C 1
ATOM 1396 O O . LEU A 1 175 ? 17.569 -5.008 -47.280 1.00 94.81 175 LEU A O 1
ATOM 1400 N N . GLU A 1 176 ? 18.606 -6.019 -45.558 1.00 92.25 176 GLU A N 1
ATOM 1401 C CA . GLU A 1 176 ? 19.975 -5.856 -46.053 1.00 92.25 176 GLU A CA 1
ATOM 1402 C C . GLU A 1 176 ? 20.213 -6.659 -47.339 1.00 92.25 176 GLU A C 1
ATOM 1404 O O . GLU A 1 176 ? 20.693 -6.085 -48.319 1.00 92.25 176 GLU A O 1
ATOM 1409 N N . GLU A 1 177 ? 19.788 -7.927 -47.394 1.00 93.12 177 GLU A N 1
ATOM 1410 C CA . GLU A 1 177 ? 19.866 -8.767 -48.602 1.00 93.12 177 GLU A CA 1
ATOM 1411 C C . GLU A 1 177 ? 19.107 -8.119 -49.768 1.00 93.12 177 GLU A C 1
ATOM 1413 O O . GLU A 1 177 ? 19.624 -7.974 -50.877 1.00 93.12 177 GLU A O 1
ATOM 1418 N N . ARG A 1 178 ? 17.899 -7.609 -49.504 1.00 91.88 178 ARG A N 1
ATOM 1419 C CA . ARG A 1 178 ? 17.103 -6.908 -50.516 1.00 91.88 178 ARG A CA 1
ATOM 1420 C C . ARG A 1 178 ? 17.773 -5.624 -51.015 1.00 91.88 178 ARG A C 1
ATOM 1422 O O . ARG A 1 178 ? 17.606 -5.259 -52.184 1.00 91.88 178 ARG A O 1
ATOM 1429 N N . ILE A 1 179 ? 18.468 -4.892 -50.146 1.00 93.50 179 ILE A N 1
ATOM 1430 C CA . ILE A 1 179 ? 19.221 -3.693 -50.533 1.00 93.50 179 ILE A CA 1
ATOM 1431 C C . ILE A 1 179 ? 20.428 -4.083 -51.392 1.00 93.50 179 ILE A C 1
ATOM 1433 O O . ILE A 1 179 ? 20.665 -3.421 -52.408 1.00 93.50 179 ILE A O 1
ATOM 1437 N N . ASP A 1 180 ? 21.158 -5.142 -51.040 1.00 89.44 180 ASP A N 1
ATOM 1438 C CA . ASP A 1 180 ? 22.298 -5.639 -51.821 1.00 89.44 180 ASP A CA 1
ATOM 1439 C C . ASP A 1 180 ? 21.856 -6.102 -53.2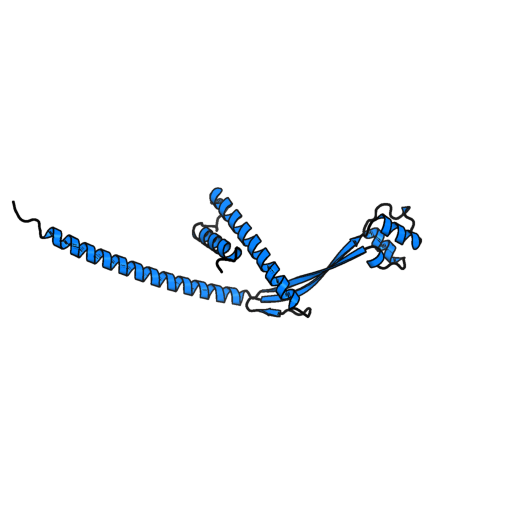19 1.00 89.44 180 ASP A C 1
ATOM 1441 O O . ASP A 1 180 ? 22.408 -5.671 -54.234 1.00 89.44 180 ASP A O 1
ATOM 1445 N N . ASP A 1 181 ? 20.745 -6.834 -53.310 1.00 86.69 181 ASP A N 1
ATOM 1446 C CA . ASP A 1 181 ? 20.116 -7.191 -54.584 1.00 86.69 181 ASP A CA 1
ATOM 1447 C C . ASP A 1 181 ? 19.764 -5.947 -55.415 1.00 86.69 181 ASP A C 1
ATOM 1449 O O . ASP A 1 181 ? 20.083 -5.850 -56.599 1.00 86.69 181 ASP A O 1
ATOM 1453 N N . LEU A 1 182 ? 19.137 -4.933 -54.815 1.00 88.19 182 LEU A N 1
ATOM 1454 C CA . LEU A 1 182 ? 18.751 -3.719 -55.544 1.00 88.19 182 LEU A CA 1
ATOM 1455 C C . LEU A 1 182 ? 19.946 -2.846 -55.960 1.00 88.19 182 LEU A C 1
ATOM 1457 O O . LEU A 1 182 ? 19.862 -2.114 -56.953 1.00 88.19 182 LEU A O 1
ATOM 1461 N N . THR A 1 183 ? 21.044 -2.882 -55.209 1.00 83.00 183 THR A N 1
ATOM 1462 C CA . THR A 1 183 ? 22.229 -2.051 -55.463 1.00 83.00 183 THR A CA 1
ATOM 1463 C C . THR A 1 183 ? 23.244 -2.740 -56.379 1.00 83.00 183 THR A C 1
ATOM 1465 O O . THR A 1 183 ? 23.835 -2.063 -57.227 1.00 83.00 183 THR A O 1
ATOM 1468 N N . SER A 1 184 ? 23.356 -4.070 -56.338 1.00 74.94 184 SER A N 1
ATOM 1469 C CA . SER A 1 184 ? 24.183 -4.872 -57.254 1.00 74.94 184 SER A CA 1
ATOM 1470 C C . SER A 1 184 ? 23.733 -4.748 -58.720 1.00 74.94 184 SER A C 1
ATOM 1472 O O . SER A 1 184 ? 24.568 -4.642 -59.622 1.00 74.94 184 SER A O 1
ATOM 1474 N N . PHE A 1 185 ? 22.426 -4.613 -58.982 1.00 62.66 185 PHE A N 1
ATOM 1475 C CA . PHE A 1 185 ? 21.893 -4.341 -60.327 1.00 62.66 185 PHE A CA 1
ATOM 1476 C C . PHE A 1 185 ? 22.233 -2.934 -60.860 1.00 62.66 185 PHE A C 1
ATOM 1478 O O . PHE A 1 185 ? 22.356 -2.747 -62.076 1.00 62.66 185 PHE A O 1
ATOM 1485 N N . ARG A 1 186 ? 22.432 -1.931 -59.990 1.00 56.62 186 ARG A N 1
ATOM 1486 C CA . ARG A 1 186 ? 22.849 -0.578 -60.415 1.00 56.62 186 ARG A CA 1
ATOM 1487 C C . ARG A 1 186 ? 24.327 -0.511 -60.797 1.00 56.62 186 ARG A C 1
ATOM 1489 O O . ARG A 1 186 ? 24.652 0.212 -61.735 1.00 56.62 186 ARG A O 1
ATOM 1496 N N . ALA A 1 187 ? 25.191 -1.305 -60.166 1.00 54.50 187 ALA A N 1
ATOM 1497 C CA . ALA A 1 187 ? 26.606 -1.397 -60.538 1.00 54.50 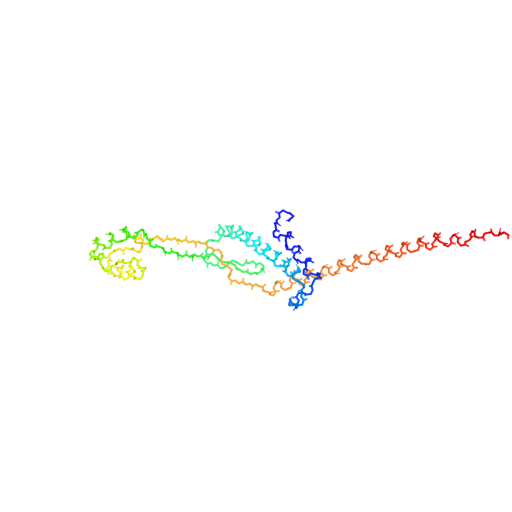187 ALA A CA 1
ATOM 1498 C C . ALA A 1 187 ? 26.829 -2.030 -61.932 1.00 54.50 187 ALA A C 1
ATOM 1500 O O . ALA A 1 187 ? 27.845 -1.777 -62.571 1.00 54.50 187 ALA A O 1
ATOM 1501 N N . GLY A 1 188 ? 25.864 -2.806 -62.445 1.00 51.59 188 GLY A N 1
ATOM 1502 C CA . GLY A 1 188 ? 25.911 -3.397 -63.791 1.00 51.59 188 GLY A CA 1
ATOM 1503 C C . GLY A 1 188 ? 25.466 -2.478 -64.941 1.00 51.59 188 GLY A C 1
ATOM 1504 O O . GLY A 1 188 ? 25.573 -2.881 -66.097 1.00 51.59 188 GLY A O 1
ATOM 1505 N N . THR A 1 189 ? 24.965 -1.265 -64.658 1.00 51.25 189 THR A N 1
ATOM 1506 C CA . THR A 1 189 ? 24.404 -0.344 -65.677 1.00 51.25 189 THR A CA 1
ATOM 1507 C C . THR A 1 189 ? 25.289 0.884 -65.954 1.00 51.25 189 THR A C 1
ATOM 1509 O O . THR A 1 189 ? 24.863 1.815 -66.635 1.00 51.25 189 THR A O 1
ATOM 1512 N N . GLU A 1 190 ? 26.554 0.896 -65.522 1.00 50.78 190 GLU A N 1
ATOM 1513 C CA . GLU A 1 190 ? 27.547 1.840 -66.062 1.00 50.78 190 GLU A CA 1
ATOM 1514 C C . GLU A 1 190 ? 28.079 1.333 -67.415 1.00 50.78 190 GLU A C 1
ATOM 1516 O O . GLU A 1 190 ? 29.178 0.798 -67.550 1.00 50.78 190 GLU A O 1
ATOM 1521 N N . VAL A 1 191 ? 27.246 1.481 -68.449 1.00 48.44 191 VAL A N 1
ATOM 1522 C CA . VAL A 1 191 ? 27.627 1.292 -69.852 1.00 48.44 191 VAL A CA 1
ATOM 1523 C C . VAL A 1 191 ? 28.144 2.619 -70.418 1.00 48.44 191 VAL A C 1
ATOM 1525 O O . VAL A 1 191 ? 27.380 3.557 -70.610 1.00 48.44 191 VAL A O 1
ATOM 1528 N N . GLN A 1 192 ? 29.458 2.630 -70.665 1.00 44.19 192 GLN A N 1
ATOM 1529 C CA . GLN A 1 192 ? 30.208 3.224 -71.787 1.00 44.19 192 GLN A CA 1
ATOM 1530 C C . GLN A 1 192 ? 29.761 4.591 -72.352 1.00 44.19 192 GLN A C 1
ATOM 1532 O O . GLN A 1 192 ? 28.743 4.691 -73.035 1.00 44.19 192 GLN A O 1
ATOM 1537 N N . TYR A 1 193 ? 30.640 5.592 -72.203 1.00 42.53 193 TYR A N 1
ATOM 1538 C CA . TYR A 1 193 ? 30.814 6.688 -73.167 1.00 42.53 193 TYR A CA 1
ATOM 1539 C C . TYR A 1 193 ? 32.117 6.497 -73.945 1.00 42.53 193 TYR A C 1
ATOM 1541 O O . TYR A 1 193 ? 33.104 6.041 -73.320 1.00 42.53 193 TYR A O 1
#